Protein AF-A0AAV4EE90-F1 (afdb_monomer)

Structure (mmCIF, N/CA/C/O backbone):
data_AF-A0AAV4EE90-F1
#
_entry.id   AF-A0AAV4EE90-F1
#
loop_
_atom_site.group_PDB
_atom_site.id
_atom_site.type_symbol
_atom_site.label_atom_id
_atom_site.label_alt_id
_atom_site.label_comp_id
_atom_site.label_asym_id
_atom_site.label_entity_id
_atom_site.label_seq_id
_atom_site.pdbx_PDB_ins_code
_atom_site.Cartn_x
_atom_site.Cartn_y
_atom_site.Cartn_z
_atom_site.occupancy
_atom_site.B_iso_or_equiv
_atom_site.auth_seq_id
_atom_site.auth_comp_id
_atom_site.auth_asym_id
_atom_site.auth_atom_id
_atom_site.pdbx_PDB_model_num
ATOM 1 N N . MET A 1 1 ? -16.374 -38.811 -84.265 1.00 39.12 1 MET A N 1
ATOM 2 C CA . MET A 1 1 ? -15.904 -39.271 -82.944 1.00 39.12 1 MET A CA 1
ATOM 3 C C . MET A 1 1 ? -15.574 -38.049 -82.116 1.00 39.12 1 MET A C 1
ATOM 5 O O . MET A 1 1 ? -14.541 -37.427 -82.302 1.00 39.12 1 MET A O 1
ATOM 9 N N . THR A 1 2 ? -16.539 -37.660 -81.299 1.00 42.69 2 THR A N 1
ATOM 10 C CA . THR A 1 2 ? -16.481 -36.600 -80.296 1.00 42.69 2 THR A CA 1
ATOM 11 C C . THR A 1 2 ? -16.132 -37.242 -78.956 1.00 42.69 2 THR A C 1
ATOM 13 O O . THR A 1 2 ? -16.827 -38.166 -78.535 1.00 42.69 2 THR A O 1
ATOM 16 N N . GLN A 1 3 ? -15.078 -36.767 -78.296 1.00 41.41 3 GLN A N 1
ATOM 17 C CA . GLN A 1 3 ? -14.776 -37.030 -76.885 1.00 41.41 3 GLN A CA 1
ATOM 18 C C . GLN A 1 3 ? -14.384 -35.674 -76.263 1.00 41.41 3 GLN A C 1
ATOM 20 O O . GLN A 1 3 ? -13.629 -34.934 -76.884 1.00 41.41 3 GLN A O 1
ATOM 25 N N . SER A 1 4 ? -15.101 -35.185 -75.239 1.00 39.16 4 SER A N 1
ATOM 26 C CA . SER A 1 4 ? -14.936 -35.524 -73.804 1.00 39.16 4 SER A CA 1
ATOM 27 C C . SER A 1 4 ? -13.674 -34.827 -73.262 1.00 39.16 4 SER A C 1
ATOM 29 O O . SER A 1 4 ? -12.615 -35.013 -73.834 1.00 39.16 4 SER A O 1
ATOM 31 N N . SER A 1 5 ? -13.641 -33.998 -72.218 1.00 35.44 5 SER A N 1
ATOM 32 C CA . SER A 1 5 ? -14.469 -33.857 -71.022 1.00 35.44 5 SER A CA 1
ATOM 33 C C . SER A 1 5 ? -14.150 -32.528 -70.312 1.00 35.44 5 SER A C 1
ATOM 35 O O . SER A 1 5 ? -13.004 -32.101 -70.293 1.00 35.44 5 SER A O 1
ATOM 37 N N . CYS A 1 6 ? -15.174 -31.976 -69.658 1.00 33.50 6 CYS A N 1
ATOM 38 C CA . CYS A 1 6 ? -15.177 -31.380 -68.314 1.00 33.50 6 CYS A CA 1
ATOM 39 C C . CYS A 1 6 ? -14.101 -30.348 -67.909 1.00 33.50 6 CYS A C 1
ATOM 41 O O . CYS A 1 6 ? -13.061 -30.716 -67.371 1.00 33.50 6 CYS A O 1
ATOM 43 N N . GLU A 1 7 ? -14.478 -29.066 -67.911 1.00 36.41 7 GLU A N 1
ATOM 44 C CA . GLU A 1 7 ? -14.045 -28.123 -66.869 1.00 36.41 7 GLU A CA 1
ATOM 45 C C . GLU A 1 7 ? -15.254 -27.731 -66.008 1.00 36.41 7 GLU A C 1
ATOM 47 O O . GLU A 1 7 ? -16.241 -27.170 -66.484 1.00 36.41 7 GLU A O 1
ATOM 52 N N . VAL A 1 8 ? -15.179 -28.062 -64.719 1.00 44.53 8 VAL A N 1
ATOM 53 C CA . VAL A 1 8 ? -16.080 -27.583 -63.668 1.00 44.53 8 VAL A CA 1
ATOM 54 C C . VAL A 1 8 ? -15.226 -26.804 -62.683 1.00 44.53 8 VAL A C 1
ATOM 56 O O . VAL A 1 8 ? -14.300 -27.387 -62.119 1.00 44.53 8 VAL A O 1
ATOM 59 N N . SER A 1 9 ? -15.584 -25.535 -62.446 1.00 43.06 9 SER A N 1
ATOM 60 C CA . SER A 1 9 ? -15.607 -24.811 -61.150 1.00 43.06 9 SER A CA 1
ATOM 61 C C . SER A 1 9 ? -15.283 -23.312 -61.328 1.00 43.06 9 SER A C 1
ATOM 63 O O . SER A 1 9 ? -14.663 -22.934 -62.314 1.00 43.06 9 SER A O 1
ATOM 65 N N . PRO A 1 10 ? -15.565 -22.444 -60.340 1.00 41.81 10 PRO A N 1
ATOM 66 C CA . PRO A 1 10 ? -16.835 -22.262 -59.652 1.00 41.81 10 PRO A CA 1
ATOM 67 C C . PRO A 1 10 ? -17.253 -20.771 -59.614 1.00 41.81 10 PRO A C 1
ATOM 69 O O . PRO A 1 10 ? -16.579 -19.868 -60.104 1.00 41.81 10 PRO A O 1
ATOM 72 N N . LYS A 1 11 ? -18.437 -20.550 -59.041 1.00 40.31 11 LYS A N 1
ATOM 73 C CA . LYS A 1 11 ? -19.206 -19.303 -58.958 1.00 40.31 11 LYS A CA 1
ATOM 74 C C . LYS A 1 11 ? -18.403 -18.110 -58.415 1.00 40.31 11 LYS A C 1
ATOM 76 O O . LYS A 1 11 ? -17.651 -18.232 -57.457 1.00 40.31 11 LYS A O 1
ATOM 81 N N . LYS A 1 12 ? -18.649 -16.940 -59.016 1.00 40.66 12 LYS A N 1
ATOM 82 C CA . LYS A 1 12 ? -18.208 -15.623 -58.541 1.00 40.66 12 LYS A CA 1
ATOM 83 C C . LYS A 1 12 ? -18.820 -15.355 -57.166 1.00 40.66 12 LYS A C 1
ATOM 85 O O . LYS A 1 12 ? -20.001 -15.022 -57.082 1.00 40.66 12 LYS A O 1
ATOM 90 N N . ASP A 1 13 ? -18.026 -15.502 -56.113 1.00 38.41 13 ASP A N 1
ATOM 91 C CA . ASP A 1 13 ? -18.443 -15.097 -54.779 1.00 38.41 13 ASP A CA 1
ATOM 92 C C . ASP A 1 13 ? -18.434 -13.574 -54.664 1.00 38.41 13 ASP A C 1
ATOM 94 O O . ASP A 1 13 ? -17.469 -12.880 -54.994 1.00 38.41 13 ASP A O 1
ATOM 98 N N . ALA A 1 14 ? -19.590 -13.085 -54.230 1.00 44.03 14 ALA A N 1
ATOM 99 C CA . ALA A 1 14 ? -19.932 -11.699 -54.017 1.00 44.03 14 ALA A CA 1
ATOM 100 C C . ALA A 1 14 ? -18.905 -10.984 -53.131 1.00 44.03 14 ALA A C 1
ATOM 102 O O . ALA A 1 14 ? -18.426 -11.527 -52.132 1.00 44.03 14 ALA A O 1
ATOM 103 N N . GLY A 1 15 ? -18.622 -9.730 -53.493 1.00 44.50 15 GLY A N 1
ATOM 104 C CA . GLY A 1 15 ? -17.817 -8.808 -52.704 1.00 44.50 15 GLY A CA 1
ATOM 105 C C . GLY A 1 15 ? -18.303 -8.773 -51.259 1.00 44.50 15 GLY A C 1
ATOM 106 O O . GLY A 1 15 ? -19.379 -8.261 -50.956 1.00 44.50 15 GLY A O 1
ATOM 107 N N . ARG A 1 16 ? -17.499 -9.352 -50.367 1.00 46.47 16 ARG A N 1
ATOM 108 C CA . ARG A 1 16 ? -17.724 -9.323 -48.928 1.00 46.47 16 ARG A CA 1
ATOM 109 C C . ARG A 1 16 ? -17.269 -7.949 -48.441 1.00 46.47 16 ARG A C 1
ATOM 111 O O . ARG A 1 16 ? -16.080 -7.700 -48.265 1.00 46.47 16 ARG A O 1
ATOM 118 N N . ASP A 1 17 ? -18.238 -7.048 -48.341 1.00 46.50 17 ASP A N 1
ATOM 119 C CA . ASP A 1 17 ? -18.093 -5.651 -47.945 1.00 46.50 17 ASP A CA 1
ATOM 120 C C . ASP A 1 17 ? -17.371 -5.535 -46.587 1.00 46.50 17 ASP A C 1
ATOM 122 O O . ASP A 1 17 ? -17.928 -5.795 -45.516 1.00 46.50 17 ASP A O 1
ATOM 126 N N . SER A 1 18 ? -16.089 -5.168 -46.629 1.00 47.62 18 SER A N 1
ATOM 127 C CA . SER A 1 18 ? -15.221 -5.003 -45.456 1.00 47.62 18 SER A CA 1
ATOM 128 C C . SER A 1 18 ? -15.710 -3.904 -44.507 1.00 47.62 18 SER A C 1
ATOM 130 O O . SER A 1 18 ? -15.339 -3.881 -43.331 1.00 47.62 18 SER A O 1
ATOM 132 N N . ARG A 1 19 ? -16.599 -3.024 -44.982 1.00 47.75 19 ARG A N 1
ATOM 133 C CA . ARG A 1 19 ? -17.197 -1.946 -44.194 1.00 47.75 19 ARG A CA 1
ATOM 134 C C . ARG A 1 19 ? -18.286 -2.456 -43.241 1.00 47.75 19 ARG A C 1
ATOM 136 O O . ARG A 1 19 ? -18.469 -1.879 -42.172 1.00 47.75 19 ARG A O 1
ATOM 143 N N . VAL A 1 20 ? -18.943 -3.573 -43.569 1.00 50.38 20 VAL A N 1
ATOM 144 C CA . VAL A 1 20 ? -19.964 -4.209 -42.717 1.00 50.38 20 VAL A CA 1
ATOM 145 C C . VAL A 1 20 ? -19.310 -4.985 -41.569 1.00 50.38 20 VAL A C 1
ATOM 147 O O . VAL A 1 20 ? -19.739 -4.867 -40.424 1.00 50.38 20 VAL A O 1
ATOM 150 N N . HIS A 1 21 ? -18.191 -5.673 -41.825 1.00 49.50 21 HIS A N 1
ATOM 151 C CA . HIS A 1 21 ? -17.447 -6.389 -40.779 1.00 49.50 21 HIS A CA 1
ATOM 152 C C . HIS A 1 21 ? -16.878 -5.458 -39.696 1.00 49.50 21 HIS A C 1
ATOM 154 O O . HIS A 1 21 ? -16.860 -5.824 -38.523 1.00 49.50 21 HIS A O 1
ATOM 160 N N . HIS A 1 22 ? -16.462 -4.238 -40.055 1.00 44.16 22 HIS A N 1
ATOM 161 C CA . HIS A 1 22 ? -15.963 -3.272 -39.072 1.00 44.16 22 HIS A CA 1
ATOM 162 C C . HIS A 1 22 ? -17.089 -2.581 -38.277 1.00 44.16 22 HIS A C 1
ATOM 164 O O . HIS A 1 22 ? -16.829 -2.040 -37.204 1.00 44.16 22 HIS A O 1
ATOM 170 N N . ARG A 1 23 ? -18.339 -2.614 -38.764 1.00 40.38 23 ARG A N 1
ATOM 171 C CA . ARG A 1 23 ? -19.504 -2.055 -38.058 1.00 40.38 23 ARG A CA 1
ATOM 172 C C . ARG A 1 23 ? -20.147 -3.065 -37.105 1.00 40.38 23 ARG A C 1
ATOM 174 O O . ARG A 1 23 ? -20.452 -2.709 -35.973 1.00 40.38 23 ARG A O 1
ATOM 181 N N . ILE A 1 24 ? -20.235 -4.336 -37.507 1.00 44.28 24 ILE A N 1
ATOM 182 C CA . ILE A 1 24 ? -20.780 -5.417 -36.664 1.00 44.28 24 ILE A CA 1
ATOM 183 C C . ILE A 1 24 ? -19.898 -5.654 -35.421 1.00 44.28 24 ILE A C 1
ATOM 185 O O . ILE A 1 24 ? -20.409 -5.823 -34.322 1.00 44.28 24 ILE A O 1
ATOM 189 N N . MET A 1 25 ? -18.568 -5.529 -35.536 1.00 40.00 25 MET A N 1
ATOM 190 C CA . MET A 1 25 ? -17.656 -5.704 -34.388 1.00 40.00 25 MET A CA 1
ATOM 191 C C . MET A 1 25 ? -17.698 -4.557 -33.358 1.00 40.00 25 MET A C 1
ATOM 193 O O . MET A 1 25 ? -17.151 -4.703 -32.258 1.00 40.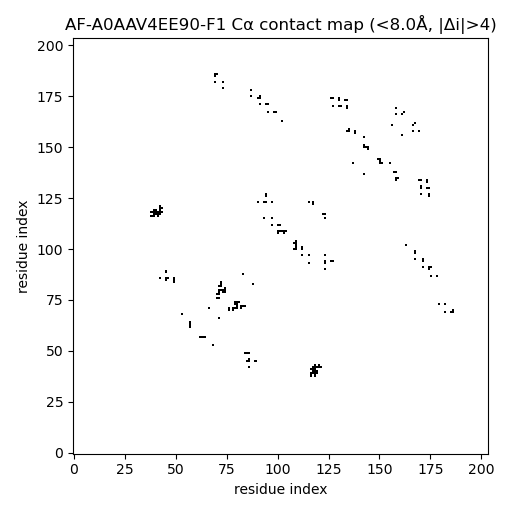00 25 MET A O 1
ATOM 197 N N . TYR A 1 26 ? -18.304 -3.414 -33.704 1.00 41.69 26 TYR A N 1
ATOM 198 C CA . TYR A 1 26 ? -18.408 -2.251 -32.816 1.00 41.69 26 TYR A CA 1
ATOM 199 C C . TYR A 1 26 ? -19.817 -2.021 -32.263 1.00 41.69 26 TYR A C 1
ATOM 201 O O . TYR A 1 26 ? -19.923 -1.469 -31.167 1.00 41.69 26 TYR A O 1
ATOM 209 N N . GLU A 1 27 ? -20.872 -2.467 -32.949 1.00 39.03 27 GLU A N 1
ATOM 210 C CA . GLU A 1 27 ? -22.253 -2.284 -32.480 1.00 39.03 27 GLU A CA 1
ATOM 211 C C . GLU A 1 27 ? -22.760 -3.441 -31.590 1.00 39.03 27 GLU A C 1
ATOM 213 O O . GLU A 1 27 ? -23.546 -3.190 -30.679 1.00 39.03 27 GLU A O 1
ATOM 218 N N . ASP A 1 28 ? -22.164 -4.641 -31.659 1.00 39.91 28 ASP A N 1
ATOM 219 C CA . ASP A 1 28 ? -22.455 -5.753 -30.723 1.00 39.91 28 ASP A CA 1
ATOM 220 C C . ASP A 1 28 ? -21.880 -5.555 -29.301 1.00 39.91 28 ASP A C 1
ATOM 222 O O . ASP A 1 28 ? -22.069 -6.383 -28.409 1.00 39.91 28 ASP A O 1
ATOM 226 N N . LYS A 1 29 ? -21.169 -4.448 -29.042 1.00 42.28 29 LYS A N 1
ATOM 227 C CA . LYS A 1 29 ? -20.660 -4.114 -27.697 1.00 42.28 29 LYS A CA 1
ATOM 228 C C . LYS A 1 29 ? -21.626 -3.283 -26.850 1.00 42.28 29 LYS A C 1
ATOM 230 O O . LYS A 1 29 ? -21.282 -2.986 -25.704 1.00 42.28 29 LYS A O 1
ATOM 235 N N . GLN A 1 30 ? -22.782 -2.877 -27.380 1.00 42.06 30 GLN A N 1
ATOM 236 C CA . GLN A 1 30 ? -23.691 -1.962 -26.675 1.00 42.06 30 GLN A CA 1
ATOM 237 C C . GLN A 1 30 ? -25.012 -2.570 -26.201 1.00 42.06 30 GLN A C 1
ATOM 239 O O . GLN A 1 30 ? -25.698 -1.926 -25.407 1.00 42.06 30 GLN A O 1
ATOM 244 N N . GLU A 1 31 ? -25.331 -3.820 -26.537 1.00 45.03 31 GLU A N 1
ATOM 245 C CA . GLU A 1 31 ? -26.523 -4.475 -25.995 1.00 45.03 31 GLU A CA 1
ATOM 246 C C . GLU A 1 31 ? -26.185 -5.514 -24.914 1.00 45.03 31 GLU A C 1
ATOM 248 O O . GLU A 1 31 ? -25.373 -6.415 -25.095 1.00 45.03 31 GLU A O 1
ATOM 253 N N . ALA A 1 32 ? -26.860 -5.352 -23.769 1.00 45.28 32 ALA A N 1
ATOM 254 C CA . ALA A 1 32 ? -26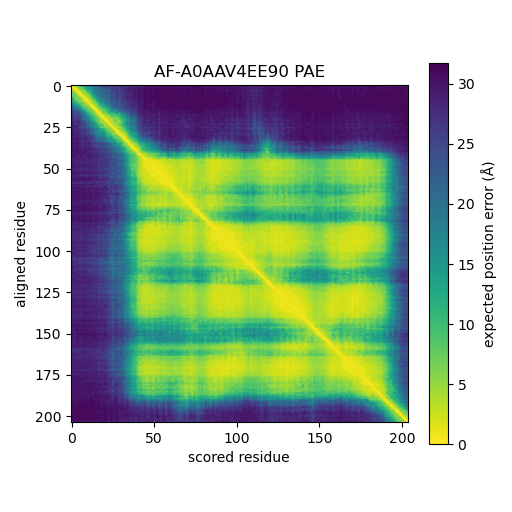.888 -6.193 -22.567 1.00 45.28 32 ALA A CA 1
ATOM 255 C C . ALA A 1 32 ? -25.791 -5.996 -21.497 1.00 45.28 32 ALA A C 1
ATOM 257 O O . ALA A 1 32 ? -24.946 -6.858 -21.285 1.00 45.28 32 ALA A O 1
ATOM 258 N N . LEU A 1 33 ? -25.945 -4.967 -20.646 1.00 44.94 33 LEU A N 1
ATOM 259 C CA . LEU A 1 33 ? -25.657 -5.111 -19.206 1.00 44.94 33 LEU A CA 1
ATOM 260 C C . LEU A 1 33 ? -26.681 -4.357 -18.327 1.00 44.94 33 LEU A C 1
ATOM 262 O O . LEU A 1 33 ? -26.379 -3.285 -17.792 1.00 44.94 33 LEU A O 1
ATOM 266 N N . PRO A 1 34 ? -27.871 -4.925 -18.056 1.00 48.88 34 PRO A N 1
ATOM 267 C CA . PRO A 1 34 ? -28.609 -4.550 -16.860 1.00 48.88 34 PRO A CA 1
ATOM 268 C C . PRO A 1 34 ? -27.835 -5.143 -15.678 1.00 48.88 34 PRO A C 1
ATOM 270 O O . PRO A 1 34 ? -27.833 -6.359 -15.535 1.00 48.88 34 PRO A O 1
ATOM 273 N N . ASN A 1 35 ? -27.088 -4.324 -14.918 1.00 43.78 35 ASN A N 1
ATOM 274 C CA . ASN A 1 35 ? -26.581 -4.545 -13.538 1.00 43.78 35 ASN A CA 1
ATOM 275 C C . ASN A 1 35 ? -25.291 -3.733 -13.243 1.00 43.78 35 ASN A C 1
ATOM 277 O O . ASN A 1 35 ? -24.339 -4.245 -12.645 1.00 43.78 35 ASN A O 1
ATOM 281 N N . LEU A 1 36 ? -25.240 -2.444 -13.595 1.00 45.72 36 LEU A N 1
ATOM 282 C CA . LEU A 1 36 ? -24.138 -1.557 -13.172 1.00 45.72 36 LEU A CA 1
ATOM 283 C C . LEU A 1 36 ? -23.995 -1.496 -11.634 1.00 45.72 36 LEU A C 1
ATOM 285 O O . LEU A 1 36 ? -22.891 -1.357 -11.107 1.00 45.72 36 LEU A O 1
ATOM 289 N N . SER A 1 37 ? -25.094 -1.712 -10.903 1.00 48.97 37 SER A N 1
ATOM 290 C CA . SER A 1 37 ? -25.123 -1.775 -9.437 1.00 48.97 37 SER A CA 1
ATOM 291 C C . SER A 1 37 ? -24.466 -3.025 -8.840 1.00 48.97 37 SER A C 1
ATOM 293 O O . SER A 1 37 ? -24.019 -2.964 -7.696 1.00 48.97 37 SER A O 1
ATOM 295 N N . LYS A 1 38 ? -24.372 -4.149 -9.573 1.00 48.75 38 LYS A N 1
ATOM 296 C CA . LYS A 1 38 ? -23.758 -5.399 -9.071 1.00 48.75 38 LYS A CA 1
ATOM 297 C C . LYS A 1 38 ? -22.242 -5.438 -9.265 1.00 48.75 38 LYS A C 1
ATOM 299 O O . LYS A 1 38 ? -21.532 -6.052 -8.474 1.00 48.75 38 LYS A O 1
ATOM 304 N N . LEU A 1 39 ? -21.718 -4.745 -10.275 1.00 44.06 39 LEU A N 1
ATOM 305 C CA . LEU A 1 39 ? -20.282 -4.745 -10.585 1.00 44.06 39 LEU A CA 1
ATOM 306 C C . LEU A 1 39 ? -19.461 -3.861 -9.626 1.00 44.06 39 LEU A C 1
ATOM 308 O O . LEU A 1 39 ? -18.304 -4.175 -9.337 1.00 44.06 39 LEU A O 1
ATOM 312 N N . ALA A 1 40 ? -20.083 -2.832 -9.043 1.00 50.69 40 ALA A N 1
ATOM 313 C CA . ALA A 1 40 ? -19.451 -1.889 -8.117 1.00 50.69 40 ALA A CA 1
ATOM 314 C C . ALA A 1 40 ? -19.295 -2.399 -6.665 1.00 50.69 40 ALA A C 1
ATOM 316 O O . ALA A 1 40 ? -18.709 -1.705 -5.837 1.00 50.69 40 ALA A O 1
ATOM 317 N N . GLN A 1 41 ? -19.782 -3.599 -6.336 1.00 58.50 41 GLN A N 1
ATOM 318 C CA . GLN A 1 41 ? -19.980 -4.013 -4.939 1.00 58.50 41 GLN A CA 1
ATOM 319 C C . GLN A 1 41 ? -18.724 -4.548 -4.240 1.00 58.50 41 GLN A C 1
ATOM 321 O O . GLN A 1 41 ? -18.710 -4.687 -3.027 1.00 58.50 41 GLN A O 1
ATOM 326 N N . HIS A 1 42 ? -17.643 -4.855 -4.957 1.00 61.34 42 HIS A N 1
ATOM 327 C CA . HIS A 1 42 ? -16.559 -5.660 -4.379 1.00 61.34 42 HIS A CA 1
ATOM 328 C C . HIS A 1 42 ? -15.826 -4.981 -3.209 1.00 61.34 42 HIS A C 1
ATOM 330 O O . HIS A 1 42 ? -15.567 -5.630 -2.201 1.00 61.34 42 HIS A O 1
ATOM 336 N N . ALA A 1 43 ? -15.516 -3.682 -3.307 1.00 65.12 43 ALA A N 1
ATOM 337 C CA . ALA A 1 43 ? -14.873 -2.960 -2.203 1.00 65.12 43 ALA A CA 1
ATOM 338 C C . ALA A 1 43 ? -15.849 -2.695 -1.041 1.00 65.12 43 ALA A C 1
ATOM 340 O O . ALA A 1 43 ? -15.479 -2.876 0.116 1.00 65.12 43 ALA A O 1
ATOM 341 N N . ASP A 1 44 ? -17.099 -2.346 -1.356 1.00 76.19 44 ASP A N 1
ATOM 342 C CA . ASP A 1 44 ? -18.149 -2.088 -0.363 1.00 76.19 44 ASP A CA 1
ATOM 343 C C . ASP A 1 44 ? -18.521 -3.359 0.421 1.00 76.19 44 ASP A C 1
ATOM 345 O O . ASP A 1 44 ? -18.719 -3.324 1.637 1.00 76.19 44 ASP A O 1
ATOM 349 N N . ASN A 1 45 ? -18.513 -4.515 -0.246 1.00 85.31 45 ASN A N 1
ATOM 350 C CA . ASN A 1 45 ? -18.739 -5.815 0.376 1.00 85.31 45 ASN A CA 1
ATOM 351 C C . ASN A 1 45 ? -17.622 -6.155 1.367 1.00 85.31 45 ASN A C 1
ATOM 353 O O . ASN A 1 45 ? -17.915 -6.585 2.482 1.00 85.31 45 ASN A O 1
ATOM 357 N N . VAL A 1 46 ? -16.355 -5.927 1.004 1.00 89.12 46 VAL A N 1
ATOM 358 C CA . VAL A 1 46 ? -15.216 -6.187 1.901 1.00 89.12 46 VAL A CA 1
ATOM 359 C C . VAL A 1 46 ? -15.275 -5.290 3.139 1.00 89.12 46 VAL A C 1
ATOM 361 O O . VAL A 1 46 ? -15.078 -5.784 4.247 1.00 89.12 46 VAL A O 1
ATOM 364 N N . GLU A 1 47 ? -15.620 -4.009 2.980 1.00 87.94 47 GLU A N 1
ATOM 365 C CA . GLU A 1 47 ? -15.844 -3.100 4.115 1.00 87.94 47 GLU A CA 1
ATOM 366 C C . GLU A 1 47 ? -16.972 -3.606 5.030 1.00 87.94 47 GLU A C 1
ATOM 368 O O . GLU A 1 47 ? -16.822 -3.621 6.252 1.00 87.94 47 GLU A O 1
ATOM 373 N N . SER A 1 48 ? -18.081 -4.089 4.457 1.00 89.69 48 SER A N 1
ATOM 374 C CA . SER A 1 48 ? -19.203 -4.632 5.235 1.00 89.69 48 SER A CA 1
ATOM 375 C C . SER A 1 48 ? -18.838 -5.907 6.010 1.00 89.69 48 SER A C 1
ATOM 377 O O . SER A 1 48 ? -19.288 -6.101 7.143 1.00 89.69 48 SER A O 1
ATOM 379 N N . ILE A 1 49 ? -17.997 -6.767 5.426 1.00 91.69 49 ILE A N 1
ATOM 380 C CA . ILE A 1 49 ? -17.488 -7.986 6.064 1.00 91.69 49 ILE A CA 1
ATOM 381 C C . ILE A 1 49 ? -16.574 -7.609 7.228 1.00 91.69 49 ILE A C 1
ATOM 383 O O . ILE A 1 49 ? -16.751 -8.119 8.334 1.00 91.69 49 ILE A O 1
ATOM 387 N N . GLU A 1 50 ? -15.643 -6.679 7.010 1.00 90.81 50 GLU A N 1
ATOM 388 C CA . GLU A 1 50 ? -14.750 -6.200 8.063 1.00 90.81 50 GLU A CA 1
ATOM 389 C C . GLU A 1 50 ? -15.533 -5.554 9.213 1.00 90.81 50 GLU A C 1
ATOM 391 O O . GLU A 1 50 ? -15.255 -5.846 10.374 1.00 90.81 50 GLU A O 1
ATOM 396 N N . ALA A 1 51 ? -16.574 -4.770 8.922 1.00 90.12 51 ALA A N 1
ATOM 397 C CA . ALA A 1 51 ? -17.438 -4.181 9.945 1.00 90.12 51 ALA A CA 1
ATOM 398 C C . ALA A 1 51 ? -18.156 -5.244 10.798 1.00 90.12 51 ALA A C 1
ATOM 400 O O . ALA A 1 51 ? -18.231 -5.116 12.025 1.00 90.12 51 ALA A O 1
ATOM 401 N N . LYS A 1 52 ? -18.657 -6.321 10.175 1.00 92.12 52 LYS A N 1
ATOM 402 C CA . LYS A 1 52 ? -19.267 -7.449 10.899 1.00 92.12 52 LYS A CA 1
ATOM 403 C C . LYS A 1 52 ? -18.241 -8.144 11.786 1.00 92.12 52 LYS A C 1
ATOM 405 O O . LYS A 1 52 ? -18.509 -8.340 12.969 1.00 92.12 52 LYS A O 1
ATOM 410 N N . ILE A 1 53 ? -17.066 -8.460 11.244 1.00 90.88 53 ILE A N 1
ATOM 411 C CA . ILE A 1 53 ? -15.976 -9.095 11.993 1.00 90.88 53 ILE A CA 1
ATOM 412 C C . ILE A 1 53 ? -15.582 -8.222 13.183 1.00 90.88 53 ILE A C 1
ATOM 414 O O . ILE A 1 53 ? -15.605 -8.707 14.308 1.00 90.88 53 ILE A O 1
ATOM 418 N N . ASN A 1 54 ? -15.363 -6.921 12.978 1.00 89.81 54 ASN A N 1
ATOM 419 C CA . ASN A 1 54 ? -15.036 -5.977 14.049 1.00 89.81 54 ASN A CA 1
ATOM 420 C C . ASN A 1 54 ? -16.084 -5.992 15.158 1.00 89.81 54 ASN A C 1
ATOM 422 O O . ASN A 1 54 ? -15.728 -6.037 16.333 1.00 89.81 54 ASN A O 1
ATOM 426 N N . LYS A 1 55 ? -17.376 -5.996 14.809 1.00 89.94 55 LYS A N 1
ATOM 427 C CA . LYS A 1 55 ? -18.466 -6.052 15.791 1.00 89.94 55 LYS A CA 1
ATOM 428 C C . LYS A 1 55 ? -18.384 -7.309 16.658 1.00 89.94 55 LYS A C 1
ATOM 430 O O . LYS A 1 55 ? -18.501 -7.202 17.878 1.00 89.94 55 LYS A O 1
ATOM 435 N N . TYR A 1 56 ? -18.173 -8.478 16.056 1.00 91.31 56 TYR A N 1
ATOM 436 C CA . TYR A 1 56 ? -18.049 -9.731 16.805 1.00 91.31 56 TYR A CA 1
ATOM 437 C C . TYR A 1 56 ? -16.747 -9.799 17.604 1.00 91.31 56 TYR A C 1
ATOM 439 O O . TYR A 1 56 ? -16.785 -10.133 18.783 1.00 91.31 56 TYR A O 1
ATOM 447 N N . THR A 1 57 ? -15.618 -9.395 17.022 1.00 89.56 57 THR A N 1
ATOM 448 C CA . THR A 1 57 ? -14.323 -9.347 17.711 1.00 89.56 57 THR A CA 1
ATOM 449 C C . THR A 1 57 ? -14.367 -8.419 18.922 1.00 89.56 57 THR A C 1
ATOM 451 O O . THR A 1 57 ? -13.857 -8.770 19.980 1.00 89.56 57 THR A O 1
ATOM 454 N N . ARG A 1 58 ? -15.014 -7.254 18.815 1.00 88.75 58 ARG A N 1
ATOM 455 C CA . ARG A 1 58 ? -15.159 -6.317 19.938 1.00 88.75 58 ARG A CA 1
ATOM 456 C C . ARG A 1 58 ? -15.998 -6.894 21.063 1.00 88.75 58 ARG A C 1
ATOM 458 O O . ARG A 1 58 ? -15.596 -6.788 22.215 1.00 88.75 58 ARG A O 1
ATOM 465 N N . LYS A 1 59 ? -17.123 -7.533 20.728 1.00 91.06 59 LYS A N 1
ATOM 466 C CA . LYS A 1 59 ? -17.953 -8.243 21.710 1.00 91.06 59 LYS A CA 1
ATOM 467 C C . LYS A 1 59 ? -17.170 -9.359 22.396 1.00 91.06 59 LYS A C 1
ATOM 469 O O . LYS A 1 59 ? -17.247 -9.482 23.609 1.00 91.06 59 LYS A O 1
ATOM 474 N N . TRP A 1 60 ? -16.398 -10.127 21.630 1.00 91.25 60 TRP A N 1
ATOM 475 C CA . TRP A 1 60 ?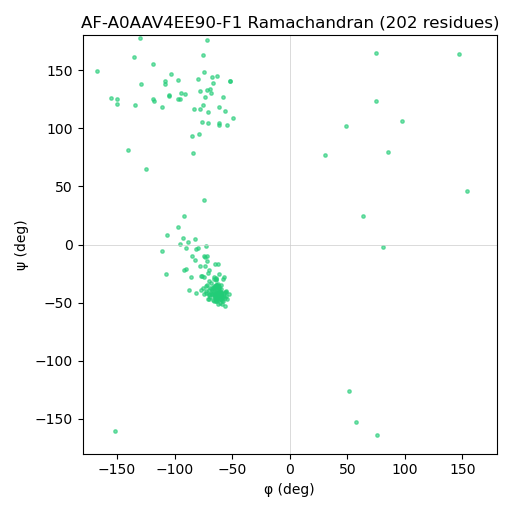 -15.618 -11.247 22.149 1.00 91.25 60 TRP A CA 1
ATOM 476 C C . TRP A 1 60 ? -14.476 -10.801 23.070 1.00 91.25 60 TRP A C 1
ATOM 478 O O . TRP A 1 60 ? -14.244 -11.414 24.103 1.00 91.25 60 TRP A O 1
ATOM 488 N N . LEU A 1 61 ? -13.804 -9.697 22.736 1.00 88.00 61 LEU A N 1
ATOM 489 C CA . LEU A 1 61 ? -12.696 -9.146 23.521 1.00 88.00 61 LEU A CA 1
ATOM 490 C C . LEU A 1 61 ? -13.138 -8.166 24.626 1.00 88.00 61 LEU A C 1
ATOM 492 O O . LEU A 1 61 ? -12.281 -7.575 25.278 1.00 88.00 61 LEU A O 1
ATOM 496 N N . GLY A 1 62 ? -14.443 -7.926 24.809 1.00 89.31 62 GLY A N 1
ATOM 497 C CA . GLY A 1 62 ? -14.954 -6.941 25.775 1.00 89.31 62 GLY A CA 1
ATOM 498 C C . GLY A 1 62 ? -14.544 -5.492 25.469 1.00 89.31 62 GLY A C 1
ATOM 499 O O . GLY A 1 62 ? -14.462 -4.654 26.364 1.00 89.31 62 GLY A O 1
ATOM 500 N N . ILE A 1 63 ? -14.247 -5.180 24.205 1.00 86.56 63 ILE A N 1
ATOM 501 C CA . ILE A 1 63 ? -13.775 -3.859 23.783 1.00 86.56 63 ILE A CA 1
ATOM 502 C C . ILE A 1 63 ? -14.963 -2.888 23.709 1.00 86.56 63 ILE A C 1
ATOM 504 O O . ILE A 1 63 ? -15.961 -3.200 23.051 1.00 86.56 63 ILE A O 1
ATOM 508 N N . PRO A 1 64 ? -14.855 -1.672 24.282 1.00 85.31 64 PRO A N 1
ATOM 509 C CA . PRO A 1 64 ? -15.933 -0.696 24.218 1.00 85.31 64 PRO A CA 1
ATOM 510 C C . PRO A 1 64 ? -16.220 -0.265 22.769 1.00 85.31 64 PRO A C 1
ATOM 512 O O . PRO A 1 64 ? -15.291 -0.110 21.963 1.00 85.31 64 PRO A O 1
ATOM 515 N N . PRO A 1 65 ? -17.491 0.009 22.424 1.00 78.75 65 PRO A N 1
ATOM 516 C CA . PRO A 1 65 ? -17.872 0.431 21.075 1.00 78.75 65 PRO A CA 1
ATOM 517 C C . PRO A 1 65 ? -17.214 1.757 20.660 1.00 78.75 65 PRO A C 1
ATOM 519 O O . PRO A 1 65 ? -16.986 1.969 19.475 1.00 78.75 65 PRO A O 1
ATOM 522 N N . GLY A 1 66 ? -16.841 2.611 21.624 1.00 80.69 66 GLY A N 1
ATOM 523 C CA . GLY A 1 66 ? -16.143 3.880 21.383 1.00 80.69 66 GLY A CA 1
ATOM 524 C C . GLY A 1 66 ? -14.661 3.754 21.001 1.00 80.69 66 GLY A C 1
ATOM 525 O O . GLY A 1 66 ? -14.051 4.744 20.600 1.00 80.69 66 GLY A O 1
ATOM 526 N N . LEU A 1 67 ? -14.050 2.564 21.096 1.00 80.44 67 LEU A N 1
ATOM 527 C CA . LEU A 1 67 ? -12.692 2.372 20.581 1.00 80.44 67 LEU A CA 1
ATOM 528 C C . LEU A 1 67 ? -12.724 2.441 19.048 1.00 80.44 67 LEU A C 1
ATOM 530 O O . LEU A 1 67 ? -13.545 1.782 18.424 1.00 80.44 67 LEU A O 1
ATOM 534 N N . SER A 1 68 ? -11.824 3.173 18.399 1.00 83.12 68 SER A N 1
ATOM 535 C CA . SER A 1 68 ? -11.794 3.221 16.931 1.00 83.12 68 SER A CA 1
ATOM 536 C C . SER A 1 68 ? -11.216 1.938 16.315 1.00 83.12 68 SER A C 1
ATOM 538 O O . SER A 1 68 ? -10.312 1.322 16.878 1.00 83.12 68 SER A O 1
ATOM 540 N N . ASP A 1 69 ? -11.685 1.547 15.122 1.00 82.75 69 ASP A N 1
ATOM 541 C CA . ASP A 1 69 ? -11.106 0.416 14.362 1.00 82.75 69 ASP A CA 1
ATOM 542 C C . ASP A 1 69 ? -9.614 0.646 14.067 1.00 82.75 69 ASP A C 1
ATOM 544 O O . ASP A 1 69 ? -8.802 -0.279 14.038 1.00 82.75 69 ASP A O 1
ATOM 548 N N . VAL A 1 70 ? -9.227 1.919 13.935 1.00 81.88 70 VAL A N 1
ATOM 549 C CA . VAL A 1 70 ? -7.832 2.350 13.813 1.00 81.88 70 VAL A CA 1
ATOM 550 C C . VAL A 1 70 ? -6.984 1.839 14.978 1.00 81.88 70 VAL A C 1
ATOM 552 O O . VAL A 1 70 ? -5.845 1.436 14.751 1.00 81.88 70 VAL A O 1
ATOM 555 N N . ALA A 1 71 ? -7.510 1.840 16.205 1.00 79.88 71 ALA A N 1
ATOM 556 C CA . ALA A 1 71 ? -6.789 1.355 17.375 1.00 79.88 71 ALA A CA 1
ATOM 557 C C . ALA A 1 71 ? -6.650 -0.176 17.389 1.00 79.88 71 ALA A C 1
ATOM 559 O O . ALA A 1 71 ? -5.593 -0.657 17.789 1.00 79.88 71 ALA A O 1
ATOM 560 N N . MET A 1 72 ? -7.652 -0.921 16.903 1.00 81.81 72 MET A N 1
ATOM 561 C CA . MET A 1 72 ? -7.597 -2.390 16.814 1.00 81.81 72 MET A CA 1
ATOM 562 C C . MET A 1 72 ? -6.517 -2.880 15.845 1.00 81.81 72 MET A C 1
ATOM 564 O O . MET A 1 72 ? -5.775 -3.804 16.162 1.00 81.81 72 MET A O 1
ATOM 568 N N . TYR A 1 73 ? -6.396 -2.244 14.680 1.00 83.88 73 TYR A N 1
ATOM 569 C CA . TYR A 1 73 ? -5.463 -2.673 13.633 1.00 83.88 73 TYR A CA 1
ATOM 570 C C . TYR A 1 73 ? -4.088 -1.990 13.687 1.00 83.88 73 TYR A C 1
ATOM 572 O O . TYR A 1 73 ? -3.262 -2.124 12.775 1.00 83.88 73 TYR A O 1
ATOM 580 N N . CYS A 1 74 ? -3.825 -1.182 14.713 1.00 79.19 74 CYS A N 1
ATOM 581 C CA . CYS A 1 74 ? -2.573 -0.449 14.824 1.00 79.19 74 CYS A CA 1
ATOM 582 C C . CYS A 1 74 ? -1.472 -1.323 15.432 1.00 79.19 74 CYS A C 1
ATOM 584 O O . CYS A 1 74 ? -1.483 -1.632 16.618 1.00 79.19 74 CYS A O 1
ATOM 586 N N . ARG A 1 75 ? -0.413 -1.595 14.658 1.00 76.44 75 ARG A N 1
ATOM 587 C CA . ARG A 1 75 ? 0.777 -2.317 15.157 1.00 76.44 75 ARG A CA 1
ATOM 588 C C . ARG A 1 75 ? 1.574 -1.573 16.237 1.00 76.44 75 ARG A C 1
ATOM 590 O O . ARG A 1 75 ? 2.406 -2.174 16.909 1.00 76.44 75 ARG A O 1
ATOM 597 N N . LYS A 1 76 ? 1.358 -0.261 16.377 1.00 76.38 76 LYS A N 1
ATOM 598 C CA . LYS A 1 76 ? 2.041 0.608 17.353 1.00 76.38 76 LYS A CA 1
ATOM 599 C C . LYS A 1 76 ? 1.133 1.021 18.524 1.00 76.38 76 LYS A C 1
ATOM 601 O O . LYS A 1 76 ? 1.508 1.908 19.290 1.00 76.38 76 LYS A O 1
ATOM 606 N N . ALA A 1 77 ? -0.067 0.449 18.646 1.00 75.31 77 ALA A N 1
ATOM 607 C CA . ALA A 1 77 ? -0.920 0.667 19.811 1.00 75.31 77 ALA A CA 1
ATOM 608 C C . ALA A 1 77 ? -0.406 -0.123 21.026 1.00 75.31 77 ALA A C 1
ATOM 610 O O . ALA A 1 77 ? 0.402 -1.041 20.885 1.00 75.31 77 ALA A O 1
ATOM 611 N N . LYS A 1 78 ? -0.874 0.249 22.227 1.00 74.06 78 LYS A N 1
ATOM 612 C CA . LYS A 1 78 ? -0.595 -0.513 23.457 1.00 74.06 78 LYS A CA 1
ATOM 613 C C . LYS A 1 78 ? -1.178 -1.928 23.365 1.00 74.06 78 LYS A C 1
ATOM 615 O O . LYS A 1 78 ? -0.522 -2.886 23.749 1.00 74.06 78 LYS A O 1
ATOM 620 N N . LEU A 1 79 ? -2.373 -2.042 22.786 1.00 70.75 79 LEU A N 1
ATOM 621 C CA . LEU A 1 79 ? -3.001 -3.309 22.430 1.00 70.75 79 LEU A CA 1
ATOM 622 C C . LEU A 1 79 ? -2.490 -3.733 21.050 1.00 70.75 79 LEU A C 1
ATOM 624 O O . LEU A 1 79 ? -3.004 -3.295 20.023 1.00 70.75 79 LEU A O 1
ATOM 628 N N . LYS A 1 80 ? -1.427 -4.539 21.024 1.00 73.19 80 LYS A N 1
ATOM 629 C CA . LYS A 1 80 ? -0.895 -5.128 19.790 1.00 73.19 80 LYS A CA 1
ATOM 630 C C . LYS A 1 80 ? -1.676 -6.398 19.466 1.00 73.19 80 LYS A C 1
ATOM 632 O O . LYS A 1 80 ? -1.202 -7.499 19.725 1.00 73.19 80 LYS A O 1
ATOM 637 N N . LEU A 1 81 ? -2.874 -6.256 18.910 1.00 74.12 81 LEU A N 1
ATOM 638 C CA . LEU A 1 81 ? -3.565 -7.408 18.339 1.00 74.12 81 LEU A CA 1
ATOM 639 C C . LEU A 1 81 ? -2.841 -7.805 17.049 1.00 74.12 81 LEU A C 1
ATOM 641 O O . LEU A 1 81 ? -2.537 -6.953 16.212 1.00 74.12 81 LEU A O 1
ATOM 645 N N . GLN A 1 82 ? -2.568 -9.096 16.863 1.00 71.44 82 GLN A N 1
ATOM 646 C CA . GLN A 1 82 ? -2.005 -9.629 15.615 1.00 71.44 82 GLN A CA 1
ATOM 647 C C . GLN A 1 82 ? -3.064 -9.684 14.498 1.00 71.44 82 GLN A C 1
ATOM 649 O O . GLN A 1 82 ? -3.124 -10.623 13.713 1.00 71.44 82 GLN A O 1
ATOM 654 N N . MET A 1 83 ? -3.928 -8.673 14.426 1.00 77.00 83 MET A N 1
ATOM 655 C CA . MET A 1 83 ? -5.004 -8.584 13.453 1.00 77.00 83 MET A CA 1
ATOM 656 C C . MET A 1 83 ? -4.629 -7.569 12.386 1.00 77.00 83 MET A C 1
ATOM 658 O O . MET A 1 83 ? -4.239 -6.434 12.674 1.00 77.00 83 MET A O 1
ATOM 662 N N . LYS A 1 84 ? -4.746 -7.987 11.130 1.00 83.75 84 LYS A N 1
ATOM 663 C CA . LYS A 1 84 ? -4.638 -7.099 9.977 1.00 83.75 84 LYS A CA 1
ATOM 664 C C . LYS A 1 84 ? -6.035 -6.820 9.445 1.00 83.75 84 LYS A C 1
ATOM 666 O O . LYS A 1 84 ? -6.901 -7.686 9.500 1.00 83.75 84 LYS A O 1
ATOM 671 N N . SER A 1 85 ? -6.229 -5.615 8.929 1.00 88.50 85 SER A N 1
ATOM 672 C CA . SER A 1 85 ? -7.483 -5.243 8.281 1.00 88.50 85 SER A CA 1
ATOM 673 C C . SER A 1 85 ? -7.632 -6.030 6.983 1.00 88.50 85 SER A C 1
ATOM 675 O O . SER A 1 85 ? -6.708 -6.085 6.166 1.00 88.50 85 SER A O 1
ATOM 677 N N . ILE A 1 86 ? -8.791 -6.656 6.800 1.00 90.06 86 ILE A N 1
ATOM 678 C CA . ILE A 1 86 ? -9.085 -7.458 5.607 1.00 90.06 86 ILE A CA 1
ATOM 679 C C . ILE A 1 86 ? -9.125 -6.552 4.381 1.00 90.06 86 ILE A C 1
ATOM 681 O O . ILE A 1 86 ? -8.602 -6.912 3.329 1.00 90.06 86 ILE A O 1
ATOM 685 N N . PHE A 1 87 ? -9.664 -5.344 4.524 1.00 88.56 87 PHE A N 1
ATOM 686 C CA . PHE A 1 87 ? -9.679 -4.343 3.473 1.00 88.56 87 PHE A CA 1
ATOM 687 C C . PHE A 1 87 ? -8.269 -3.931 3.033 1.00 88.56 87 PHE A C 1
ATOM 689 O O . PHE A 1 87 ? -8.031 -3.720 1.845 1.00 88.56 87 PHE A O 1
ATOM 696 N N . GLU A 1 88 ? -7.304 -3.860 3.954 1.00 88.88 88 GLU A N 1
ATOM 697 C CA . GLU A 1 88 ? -5.902 -3.596 3.603 1.00 88.88 88 GLU A CA 1
ATOM 698 C C . GLU A 1 88 ? -5.297 -4.706 2.756 1.00 88.88 88 GLU A C 1
ATOM 700 O O . GLU A 1 88 ? -4.679 -4.427 1.726 1.00 88.88 88 GLU A O 1
ATOM 705 N N . GLU A 1 89 ? -5.478 -5.956 3.176 1.00 91.44 89 GLU A N 1
ATOM 706 C CA . GLU A 1 89 ? -4.950 -7.103 2.438 1.00 91.44 89 GLU A CA 1
ATOM 707 C C . GLU A 1 89 ? -5.682 -7.290 1.102 1.00 91.44 89 GLU A C 1
ATOM 709 O O . GLU A 1 89 ? -5.044 -7.614 0.104 1.00 91.44 89 GLU A O 1
ATOM 714 N N . TYR A 1 90 ? -6.979 -6.975 1.031 1.00 92.00 90 TYR A N 1
ATOM 715 C CA . TYR A 1 90 ? -7.736 -6.925 -0.220 1.00 92.00 90 TYR A CA 1
ATOM 716 C C . TYR A 1 90 ? -7.130 -5.926 -1.213 1.00 92.00 90 TYR A C 1
ATOM 718 O O . TYR A 1 90 ? -6.891 -6.277 -2.370 1.00 92.00 90 TYR A O 1
ATOM 726 N N . LYS A 1 91 ? -6.822 -4.698 -0.771 1.00 91.62 91 LYS A N 1
ATOM 727 C CA . LYS A 1 91 ? -6.184 -3.689 -1.631 1.00 91.62 91 LYS A CA 1
ATOM 728 C C . LYS A 1 91 ? -4.809 -4.137 -2.108 1.00 91.62 91 LYS A C 1
ATOM 730 O O . LYS A 1 91 ? -4.532 -4.082 -3.304 1.00 91.62 91 LYS A O 1
ATOM 735 N N . CYS A 1 92 ? -3.977 -4.628 -1.190 1.00 93.19 92 CYS A N 1
ATOM 736 C CA . CYS A 1 92 ? -2.650 -5.147 -1.520 1.00 93.19 92 CYS A CA 1
ATOM 737 C C . CYS A 1 92 ? -2.736 -6.320 -2.506 1.00 93.19 92 CYS A C 1
ATOM 739 O O . CYS A 1 92 ? -1.962 -6.382 -3.454 1.00 93.19 92 CYS A O 1
ATOM 741 N N . GLY A 1 93 ? -3.696 -7.228 -2.313 1.00 93.25 93 GLY A N 1
ATOM 742 C CA . GLY A 1 93 ? -3.938 -8.371 -3.189 1.00 93.25 93 GLY A CA 1
ATOM 743 C C . GLY A 1 93 ? -4.383 -7.958 -4.590 1.00 93.25 93 GLY A C 1
ATOM 744 O O . GLY A 1 93 ? -3.869 -8.491 -5.570 1.00 93.25 93 GLY A O 1
ATOM 745 N N . LYS A 1 94 ? -5.277 -6.969 -4.704 1.00 92.12 94 LYS A N 1
ATOM 746 C CA . LYS A 1 94 ? -5.714 -6.423 -5.999 1.00 92.12 94 LYS A CA 1
ATOM 747 C C . LYS A 1 94 ? -4.578 -5.727 -6.744 1.00 92.12 94 LYS A C 1
ATOM 749 O O . LYS A 1 94 ? -4.388 -5.998 -7.922 1.00 92.12 94 LYS A O 1
ATOM 754 N N . VAL A 1 95 ? -3.793 -4.904 -6.051 1.00 93.56 95 VAL A N 1
ATOM 755 C CA . VAL A 1 95 ? -2.592 -4.266 -6.617 1.00 93.56 95 VAL A CA 1
ATOM 756 C C . VAL A 1 95 ? -1.585 -5.317 -7.075 1.00 93.56 95 VAL A C 1
ATOM 758 O O . VAL A 1 95 ? -1.101 -5.265 -8.201 1.00 93.56 95 VAL A O 1
ATOM 761 N N . ARG A 1 96 ? -1.320 -6.321 -6.231 1.00 94.12 96 ARG A N 1
ATOM 762 C CA . ARG A 1 96 ? -0.436 -7.438 -6.567 1.00 94.12 96 ARG A CA 1
ATOM 763 C C . ARG A 1 96 ? -0.903 -8.163 -7.823 1.00 94.12 96 ARG A C 1
ATOM 765 O O . ARG A 1 96 ? -0.065 -8.488 -8.650 1.00 94.12 96 ARG A O 1
ATOM 772 N N . LEU A 1 97 ? -2.203 -8.429 -7.947 1.00 92.56 97 LEU A N 1
ATOM 773 C CA . LEU A 1 97 ? -2.780 -9.087 -9.117 1.00 92.56 97 LEU A CA 1
ATOM 774 C C . LEU A 1 97 ? -2.545 -8.274 -10.390 1.00 92.56 97 LEU A C 1
ATOM 776 O O . LEU A 1 97 ? -2.035 -8.832 -11.350 1.00 92.56 97 LEU A O 1
ATOM 780 N N . VAL A 1 98 ? -2.867 -6.978 -10.380 1.00 92.44 98 VAL A N 1
ATOM 781 C CA . VAL A 1 98 ? -2.686 -6.112 -11.558 1.00 92.44 98 VAL A CA 1
ATOM 782 C C . VAL A 1 98 ? -1.227 -6.086 -11.996 1.00 92.44 98 VAL A C 1
ATOM 784 O O . VAL A 1 98 ? -0.934 -6.415 -13.138 1.00 92.44 98 VAL A O 1
ATOM 787 N N . ILE A 1 99 ? -0.300 -5.826 -11.072 1.00 92.50 99 ILE A N 1
ATOM 788 C CA . ILE A 1 99 ? 1.129 -5.772 -11.407 1.00 92.50 99 ILE A CA 1
ATOM 789 C C . ILE A 1 99 ? 1.644 -7.141 -11.876 1.00 92.50 99 ILE A C 1
ATOM 791 O O . ILE A 1 99 ? 2.490 -7.214 -12.753 1.00 92.50 99 ILE A O 1
ATOM 795 N N . MET A 1 100 ? 1.137 -8.251 -11.326 1.00 91.62 100 MET A N 1
ATOM 796 C CA . MET A 1 100 ? 1.500 -9.593 -11.806 1.00 91.62 100 MET A CA 1
ATOM 797 C C . MET A 1 100 ? 1.057 -9.855 -13.244 1.00 91.62 100 MET A C 1
ATOM 799 O O . MET A 1 100 ? 1.750 -10.577 -13.951 1.00 91.62 100 MET A O 1
ATOM 803 N N . LEU A 1 101 ? -0.089 -9.311 -13.649 1.00 91.38 101 LEU A N 1
ATOM 804 C CA . LEU A 1 101 ? -0.586 -9.432 -15.016 1.00 91.38 101 LEU A CA 1
ATOM 805 C C . LEU A 1 101 ? 0.196 -8.514 -15.969 1.00 91.38 101 LEU A C 1
ATOM 807 O O . LEU A 1 101 ? 0.497 -8.927 -17.083 1.00 91.38 101 LEU A O 1
ATOM 811 N N . GLU A 1 102 ? 0.579 -7.313 -15.519 1.00 89.31 102 GLU A N 1
ATOM 812 C CA . GLU A 1 102 ? 1.441 -6.382 -16.270 1.00 89.31 102 GLU A CA 1
ATOM 813 C C . GLU A 1 102 ? 2.867 -6.930 -16.477 1.00 89.31 102 GLU A C 1
ATOM 815 O O . GLU A 1 102 ? 3.425 -6.823 -17.571 1.00 89.31 102 GLU A O 1
ATOM 820 N N . ASP A 1 103 ? 3.441 -7.540 -15.434 1.00 89.31 103 ASP A N 1
ATOM 821 C CA . ASP A 1 103 ? 4.783 -8.140 -15.422 1.00 89.31 103 ASP A CA 1
ATOM 822 C C . ASP A 1 103 ? 4.819 -9.562 -16.021 1.00 89.31 103 ASP A C 1
ATOM 824 O O . ASP A 1 103 ? 5.837 -10.241 -15.902 1.00 89.31 103 ASP A O 1
ATOM 828 N N . SER A 1 104 ? 3.712 -10.078 -16.564 1.00 89.88 104 SER A N 1
ATOM 829 C CA . SER A 1 104 ? 3.664 -11.460 -17.052 1.00 89.88 104 SER A CA 1
ATOM 830 C C . SER A 1 104 ? 4.574 -11.655 -18.268 1.00 89.88 104 SER A C 1
ATOM 832 O O . SER A 1 104 ? 4.598 -10.817 -19.171 1.00 89.88 104 SER A O 1
ATOM 834 N N . ASP A 1 105 ? 5.286 -12.786 -18.300 1.00 90.19 105 ASP A N 1
ATOM 835 C CA . ASP A 1 105 ? 6.116 -13.187 -19.443 1.00 90.19 105 ASP A CA 1
ATOM 836 C C . ASP A 1 105 ? 5.263 -13.589 -20.663 1.00 90.19 105 ASP A C 1
ATOM 838 O O . ASP A 1 105 ? 5.735 -13.535 -21.797 1.00 90.19 105 ASP A O 1
ATOM 842 N N . ASP A 1 106 ? 3.998 -13.970 -20.445 1.00 93.00 106 ASP A N 1
ATOM 843 C CA . ASP A 1 106 ? 3.073 -14.348 -21.514 1.00 93.00 106 ASP A CA 1
ATOM 844 C C . ASP A 1 106 ? 2.524 -13.095 -22.236 1.00 93.00 106 ASP A C 1
ATOM 846 O O . ASP A 1 106 ? 1.798 -12.290 -21.629 1.00 93.00 106 ASP A O 1
ATOM 850 N N . PRO A 1 107 ? 2.810 -12.922 -23.545 1.00 90.50 107 PRO A N 1
ATOM 851 C CA . PRO A 1 107 ? 2.364 -11.760 -24.305 1.00 90.50 107 PRO A CA 1
ATOM 852 C C . PRO A 1 107 ? 0.837 -11.677 -24.416 1.00 90.50 107 PRO A C 1
ATOM 854 O O . PRO A 1 107 ? 0.295 -10.573 -24.487 1.00 90.50 107 PRO A O 1
ATOM 857 N N . VAL A 1 108 ? 0.117 -12.803 -24.389 1.00 91.25 108 VAL A N 1
ATOM 858 C CA . VAL A 1 108 ? -1.349 -12.819 -24.469 1.00 91.25 108 VAL A CA 1
ATOM 859 C C . VAL A 1 108 ? -1.937 -12.256 -23.182 1.00 91.25 108 VAL A C 1
ATOM 861 O O . VAL A 1 108 ? -2.778 -11.357 -23.226 1.00 91.25 108 VAL A O 1
ATOM 864 N N . VAL A 1 109 ? -1.444 -12.712 -22.029 1.00 88.44 109 VAL A N 1
ATOM 865 C CA . VAL A 1 109 ? -1.874 -12.221 -20.710 1.00 88.44 109 VAL A CA 1
ATOM 866 C C . VAL A 1 109 ? -1.585 -10.728 -20.565 1.00 88.44 109 VAL A C 1
ATOM 868 O O . VAL A 1 109 ? -2.453 -9.965 -20.128 1.00 88.44 109 VAL A O 1
ATOM 871 N N . LYS A 1 110 ? -0.397 -10.300 -21.002 1.00 88.25 110 LYS A N 1
ATOM 872 C CA . LYS A 1 110 ? 0.021 -8.897 -20.974 1.00 88.25 110 LYS A CA 1
ATOM 873 C C . LYS A 1 110 ? -0.798 -8.006 -21.908 1.00 88.25 110 LYS A C 1
ATOM 875 O O . LYS A 1 110 ? -0.977 -6.829 -21.606 1.00 88.25 110 LYS A O 1
ATOM 880 N N . THR A 1 111 ? -1.310 -8.544 -23.013 1.00 86.75 111 THR A N 1
ATOM 881 C CA . THR A 1 111 ? -2.138 -7.784 -23.963 1.00 86.75 111 THR A CA 1
ATOM 882 C C . THR A 1 111 ? -3.588 -7.694 -23.499 1.00 86.75 111 THR A C 1
ATOM 884 O O . THR A 1 111 ? -4.203 -6.637 -23.592 1.00 86.75 111 THR A O 1
ATOM 887 N N . VAL A 1 112 ? -4.146 -8.791 -22.980 1.00 86.31 112 VAL A N 1
ATOM 888 C CA . VAL A 1 112 ? -5.560 -8.854 -22.587 1.00 86.31 112 VAL A CA 1
ATOM 889 C C . VAL A 1 112 ? -5.836 -8.058 -21.312 1.00 86.31 112 VAL A C 1
ATOM 891 O O . VAL A 1 112 ? -6.919 -7.487 -21.213 1.00 86.31 112 VAL A O 1
ATOM 894 N N . GLN A 1 113 ? -4.895 -8.044 -20.352 1.00 79.25 113 GLN A N 1
ATOM 895 C CA . GLN A 1 113 ? -4.972 -7.329 -19.065 1.00 79.25 113 GLN A CA 1
ATOM 896 C C . GLN A 1 113 ? -6.411 -7.187 -18.532 1.00 79.25 113 GLN A C 1
ATOM 898 O O . GLN A 1 113 ? -7.033 -6.126 -18.647 1.00 79.25 113 GLN A O 1
ATOM 903 N N . PRO A 1 114 ? -6.985 -8.263 -17.963 1.00 76.00 114 PRO A N 1
ATOM 904 C CA . PRO A 1 114 ? -8.381 -8.253 -17.559 1.00 76.00 114 PRO A CA 1
ATOM 905 C C . PRO A 1 114 ? -8.646 -7.123 -16.562 1.00 76.00 114 PRO A C 1
ATOM 907 O O . PRO A 1 114 ? -7.994 -7.019 -15.520 1.00 76.00 114 PRO A O 1
ATOM 910 N N . SER A 1 115 ? -9.648 -6.297 -16.872 1.00 74.25 115 SER A N 1
ATOM 911 C CA . SER A 1 115 ? -10.059 -5.197 -16.003 1.00 74.25 115 SER A CA 1
ATOM 912 C C . SER A 1 115 ? -10.416 -5.732 -14.616 1.00 74.25 115 SER A C 1
ATOM 914 O O . SER A 1 115 ? -11.366 -6.507 -14.437 1.00 74.25 115 SER A O 1
ATOM 916 N N . THR A 1 116 ? -9.643 -5.340 -13.602 1.00 77.69 116 THR A N 1
ATOM 917 C CA . THR A 1 116 ? -9.927 -5.771 -12.239 1.00 77.69 116 THR A CA 1
ATOM 918 C C . THR A 1 116 ? -11.178 -5.081 -11.735 1.00 77.69 116 THR A C 1
ATOM 920 O O . THR A 1 116 ? -11.179 -3.878 -11.487 1.00 77.69 116 THR A O 1
ATOM 923 N N . LYS A 1 117 ? -12.230 -5.868 -11.497 1.00 77.31 117 LYS A N 1
ATOM 924 C CA . LYS A 1 117 ? -13.439 -5.394 -10.821 1.00 77.31 117 LYS A CA 1
ATOM 925 C C . LYS A 1 117 ? -13.072 -4.926 -9.411 1.00 77.31 117 LYS A C 1
ATOM 927 O O . LYS A 1 117 ? -12.795 -5.745 -8.522 1.00 77.31 117 LYS A O 1
ATOM 932 N N . THR A 1 118 ? -13.034 -3.612 -9.227 1.00 80.25 118 THR A N 1
ATOM 933 C CA . THR A 1 118 ? -12.948 -2.929 -7.934 1.00 80.25 118 THR A CA 1
ATOM 934 C C . THR A 1 118 ? -14.179 -2.055 -7.741 1.00 80.25 118 THR A C 1
ATOM 936 O O . THR A 1 118 ? -14.861 -1.718 -8.704 1.00 80.25 118 THR A O 1
ATOM 939 N N . GLY A 1 119 ? -14.537 -1.774 -6.487 1.00 72.81 119 GLY A N 1
ATOM 940 C CA . GLY A 1 119 ? -15.763 -1.028 -6.205 1.00 72.81 119 GLY A CA 1
ATOM 941 C C . GLY A 1 119 ? -15.668 0.455 -6.568 1.00 72.81 119 GLY A C 1
ATOM 942 O O . GLY A 1 119 ? -14.602 0.948 -6.928 1.00 72.81 119 GLY A O 1
ATOM 943 N N . 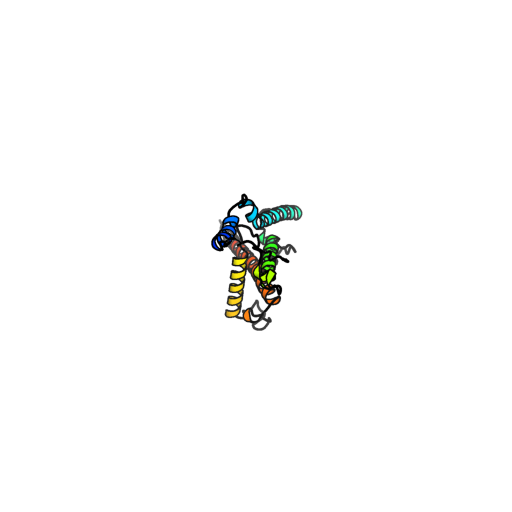ARG A 1 120 ? -16.774 1.194 -6.414 1.00 78.06 120 ARG A N 1
ATOM 944 C CA . ARG A 1 120 ? -16.848 2.626 -6.770 1.00 78.06 120 ARG A CA 1
ATOM 945 C C . ARG A 1 120 ? -15.871 3.501 -5.976 1.00 78.06 120 ARG A C 1
ATOM 947 O O . ARG A 1 120 ? -15.321 4.451 -6.518 1.00 78.06 120 ARG A O 1
ATOM 954 N N . LYS A 1 121 ? -15.668 3.191 -4.692 1.00 82.00 121 LYS A N 1
ATOM 955 C CA . LYS A 1 121 ? -14.876 4.014 -3.760 1.00 82.00 121 LYS A CA 1
ATOM 956 C C . LYS A 1 121 ? -13.366 3.956 -3.981 1.00 82.00 121 LYS A C 1
ATOM 958 O O . LYS A 1 121 ? -12.643 4.781 -3.432 1.00 82.00 121 LYS A O 1
ATOM 963 N N . TRP A 1 122 ? -12.868 2.938 -4.679 1.00 87.88 122 TRP A N 1
ATOM 964 C CA . TRP A 1 122 ? -11.432 2.727 -4.801 1.00 87.88 122 TRP A CA 1
ATOM 965 C C . TRP A 1 122 ? -11.077 2.060 -6.121 1.00 87.88 122 TRP A C 1
ATOM 967 O O . TRP A 1 122 ? -11.566 0.971 -6.433 1.00 87.88 122 TRP A O 1
ATOM 977 N N . LYS A 1 123 ? -10.172 2.703 -6.855 1.00 89.44 123 LYS A N 1
ATOM 978 C CA . LYS A 1 123 ? -9.627 2.217 -8.117 1.00 89.44 123 LYS A CA 1
ATOM 979 C C . LYS A 1 123 ? -8.177 1.790 -7.927 1.00 89.44 123 LYS A C 1
ATOM 981 O O . LYS A 1 123 ? -7.404 2.452 -7.239 1.00 89.44 123 LYS A O 1
ATOM 986 N N . VAL A 1 124 ? -7.823 0.664 -8.541 1.00 90.75 124 VAL A N 1
ATOM 987 C CA . VAL A 1 124 ? -6.484 0.070 -8.404 1.00 90.75 124 VAL A CA 1
ATOM 988 C C . VAL A 1 124 ? -5.444 0.853 -9.193 1.00 90.75 124 VAL A C 1
ATOM 990 O O . VAL A 1 124 ? -4.376 1.099 -8.650 1.00 90.75 124 VAL A O 1
ATOM 993 N N . ALA A 1 125 ? -5.769 1.279 -10.418 1.00 90.25 125 ALA A N 1
ATOM 994 C CA . ALA A 1 125 ? -4.854 2.040 -11.271 1.00 90.25 125 ALA A CA 1
ATOM 995 C C . ALA A 1 125 ? -4.357 3.317 -10.572 1.00 90.25 125 ALA A C 1
ATOM 997 O O . ALA A 1 125 ? -3.161 3.468 -10.356 1.00 90.25 125 ALA A O 1
ATOM 998 N N . GLU A 1 126 ? -5.286 4.140 -10.071 1.00 91.69 126 GLU A N 1
ATOM 999 C CA . GLU A 1 126 ? -4.964 5.364 -9.320 1.00 91.69 126 GLU A CA 1
ATOM 1000 C C . GLU A 1 126 ? -4.060 5.076 -8.108 1.00 91.69 126 GLU A C 1
ATOM 1002 O O . GLU A 1 126 ? -3.097 5.793 -7.856 1.00 91.69 126 GLU A O 1
ATOM 1007 N N . ALA A 1 127 ? -4.319 3.987 -7.377 1.00 92.25 127 ALA A N 1
ATOM 1008 C CA . ALA A 1 127 ? -3.504 3.610 -6.224 1.00 92.25 127 ALA A CA 1
ATOM 1009 C C . ALA A 1 127 ? -2.096 3.119 -6.603 1.00 92.25 127 ALA A C 1
ATOM 1011 O O . ALA A 1 127 ? -1.161 3.288 -5.820 1.00 92.25 127 ALA A O 1
ATOM 1012 N N . ILE A 1 128 ? -1.945 2.482 -7.767 1.00 93.81 128 ILE A N 1
ATOM 1013 C CA . ILE A 1 128 ? -0.648 2.053 -8.298 1.00 93.81 128 ILE A CA 1
ATOM 1014 C C . ILE A 1 128 ? 0.155 3.270 -8.746 1.00 93.81 128 ILE A C 1
ATOM 1016 O O . ILE A 1 128 ? 1.331 3.368 -8.399 1.00 93.81 128 ILE A O 1
ATOM 1020 N N . ASP A 1 129 ? -0.461 4.190 -9.481 1.00 94.69 129 ASP A N 1
ATOM 1021 C CA . ASP A 1 129 ? 0.212 5.384 -9.993 1.00 94.69 129 ASP A CA 1
ATOM 1022 C C . ASP A 1 129 ? 0.672 6.283 -8.849 1.00 94.69 129 ASP A C 1
ATOM 1024 O O . ASP A 1 129 ? 1.849 6.630 -8.764 1.00 94.69 129 ASP A O 1
ATOM 1028 N N . GLU A 1 130 ? -0.201 6.517 -7.872 1.00 94.88 130 GLU A N 1
ATOM 1029 C CA . GLU A 1 130 ? 0.136 7.261 -6.663 1.00 94.88 130 GLU A CA 1
ATOM 1030 C C . GLU A 1 130 ? 1.276 6.594 -5.867 1.00 94.88 130 GLU A C 1
ATOM 1032 O O . GLU A 1 130 ? 2.155 7.269 -5.326 1.00 94.88 130 GLU A O 1
ATOM 1037 N N . ALA A 1 131 ? 1.306 5.258 -5.805 1.00 95.06 131 ALA A N 1
ATOM 1038 C CA . ALA A 1 131 ? 2.399 4.525 -5.170 1.00 95.06 131 ALA A CA 1
ATOM 1039 C C . ALA A 1 131 ? 3.714 4.648 -5.959 1.00 95.06 131 ALA A C 1
ATOM 1041 O O . ALA A 1 131 ? 4.766 4.862 -5.355 1.00 95.06 131 ALA A O 1
ATOM 1042 N N . LYS A 1 132 ? 3.671 4.566 -7.295 1.00 95.12 132 LYS A N 1
ATOM 1043 C CA . LYS A 1 132 ? 4.836 4.784 -8.170 1.00 95.12 132 LYS A CA 1
ATOM 1044 C C . LYS A 1 132 ? 5.392 6.199 -7.989 1.00 95.12 132 LYS A C 1
ATOM 1046 O O . LYS A 1 132 ? 6.604 6.363 -7.876 1.00 95.12 132 LYS A O 1
ATOM 1051 N N . GLU A 1 133 ? 4.533 7.212 -7.922 1.00 96.00 133 GLU A N 1
ATOM 1052 C CA . GLU A 1 133 ? 4.925 8.604 -7.671 1.00 96.00 133 GLU A CA 1
ATOM 1053 C C . GLU A 1 133 ? 5.558 8.786 -6.292 1.00 96.00 133 GLU A C 1
ATOM 1055 O O . GLU A 1 133 ? 6.620 9.397 -6.182 1.00 96.00 133 GLU A O 1
ATOM 1060 N N . CYS A 1 134 ? 4.977 8.190 -5.246 1.00 93.50 134 CYS A N 1
ATOM 1061 C CA . CYS A 1 134 ? 5.560 8.214 -3.904 1.00 93.50 134 CYS A CA 1
ATOM 1062 C C . CYS A 1 134 ? 6.951 7.566 -3.874 1.00 93.50 134 CYS A C 1
ATOM 1064 O O . CYS A 1 134 ? 7.855 8.083 -3.221 1.00 93.50 134 CYS A O 1
ATOM 1066 N N . LEU A 1 135 ? 7.149 6.454 -4.587 1.00 94.19 135 LEU A N 1
ATOM 1067 C CA . LEU A 1 135 ? 8.446 5.779 -4.672 1.00 94.19 135 LEU A CA 1
ATOM 1068 C C . LEU A 1 135 ? 9.486 6.618 -5.422 1.00 94.19 135 LEU A C 1
ATOM 1070 O O . LEU A 1 135 ? 10.609 6.749 -4.938 1.00 94.19 135 LEU A O 1
ATOM 1074 N N . LYS A 1 136 ? 9.103 7.253 -6.536 1.00 94.38 136 LYS A N 1
ATOM 1075 C CA . LYS A 1 136 ? 9.959 8.219 -7.246 1.00 94.38 136 LYS A CA 1
ATOM 1076 C C . LYS A 1 136 ? 10.331 9.400 -6.348 1.00 94.38 136 LYS A C 1
ATOM 1078 O O . LYS A 1 136 ? 11.490 9.787 -6.285 1.00 94.38 136 LYS A O 1
ATOM 1083 N N . MET A 1 137 ? 9.366 9.940 -5.606 1.00 94.31 137 MET A N 1
ATOM 1084 C CA . MET A 1 137 ? 9.610 11.042 -4.676 1.00 94.31 137 MET A CA 1
ATOM 1085 C C . MET A 1 137 ? 10.575 10.635 -3.554 1.00 94.31 137 MET A C 1
ATOM 1087 O O . MET A 1 137 ? 11.489 11.384 -3.224 1.00 94.31 137 MET A O 1
ATOM 1091 N N . LYS A 1 138 ? 10.425 9.429 -2.990 1.00 90.94 138 LYS A N 1
ATOM 1092 C CA . LYS A 1 138 ? 11.357 8.893 -1.982 1.00 90.94 138 LYS A CA 1
ATOM 1093 C C . LYS A 1 138 ? 12.771 8.724 -2.523 1.00 90.94 138 LYS A C 1
ATOM 1095 O O . LYS A 1 138 ? 13.726 8.909 -1.779 1.00 90.94 138 LYS A O 1
ATOM 1100 N N . GLU A 1 139 ? 12.900 8.381 -3.797 1.00 93.12 139 GLU A N 1
ATOM 1101 C CA . GLU A 1 139 ? 14.194 8.303 -4.463 1.00 93.12 139 GLU A CA 1
ATOM 1102 C C . GLU A 1 139 ? 14.849 9.683 -4.606 1.00 93.12 139 GLU A C 1
ATOM 1104 O O . GLU A 1 139 ? 16.023 9.820 -4.280 1.00 93.12 139 GLU A O 1
ATOM 1109 N N . VAL A 1 140 ? 14.084 10.718 -4.975 1.00 93.69 140 VAL A N 1
ATOM 1110 C CA . VAL A 1 140 ? 14.574 12.109 -5.055 1.00 93.69 140 VAL A CA 1
ATOM 1111 C C . VAL A 1 140 ? 14.993 12.654 -3.688 1.00 93.69 140 VAL A C 1
ATOM 1113 O O . VAL A 1 140 ? 16.039 13.284 -3.569 1.00 93.69 140 VAL A O 1
ATOM 1116 N N . ILE A 1 141 ? 14.192 12.406 -2.647 1.00 91.75 141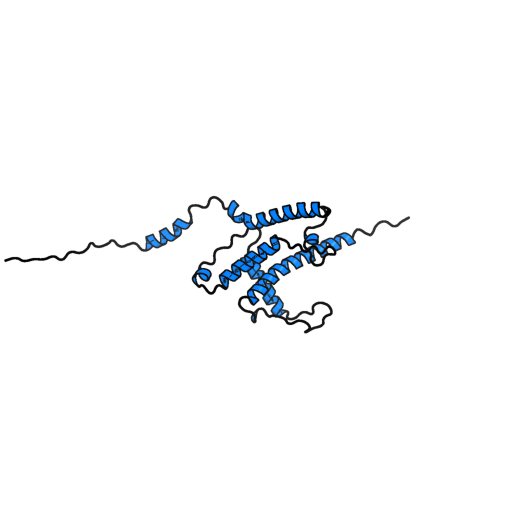 ILE A N 1
ATOM 1117 C CA . ILE A 1 141 ? 14.507 12.824 -1.270 1.00 91.75 141 ILE A CA 1
ATOM 1118 C C . ILE A 1 141 ? 15.769 12.112 -0.756 1.00 91.75 141 ILE A C 1
ATOM 1120 O O . ILE A 1 141 ? 16.505 12.654 0.070 1.00 91.75 141 ILE A O 1
ATOM 1124 N N . GLY A 1 142 ? 16.020 10.897 -1.238 1.00 89.00 142 GLY A N 1
ATOM 1125 C CA . GLY A 1 142 ? 17.134 10.077 -0.806 1.00 89.00 142 GLY A CA 1
ATOM 1126 C C . GLY A 1 142 ? 16.910 9.441 0.569 1.00 89.00 142 GLY A C 1
ATOM 1127 O O . GLY A 1 142 ? 15.796 9.333 1.089 1.00 89.00 142 GLY A O 1
ATOM 1128 N N . GLN A 1 143 ? 17.999 8.960 1.170 1.00 84.56 143 GLN A N 1
ATOM 1129 C CA . GLN A 1 143 ? 17.939 8.242 2.437 1.00 84.56 143 GLN A CA 1
ATOM 1130 C C . GLN A 1 143 ? 17.727 9.213 3.601 1.00 84.56 143 GLN A C 1
ATOM 1132 O O . GLN A 1 143 ? 18.650 9.884 4.055 1.00 84.56 143 GLN A O 1
ATOM 1137 N N . THR A 1 144 ? 16.511 9.239 4.140 1.00 84.00 144 THR A N 1
ATOM 1138 C CA . THR A 1 144 ? 16.208 10.004 5.354 1.00 84.00 144 THR A CA 1
ATOM 1139 C C . THR A 1 144 ? 16.650 9.253 6.606 1.00 84.00 144 THR A C 1
ATOM 1141 O O . THR A 1 144 ? 16.449 8.039 6.706 1.00 84.00 144 THR A O 1
ATOM 1144 N N . GLN A 1 145 ? 17.161 9.970 7.609 1.00 82.12 145 GLN A N 1
ATOM 1145 C CA . GLN A 1 145 ? 17.415 9.386 8.923 1.00 82.12 145 GLN A CA 1
ATOM 1146 C C . GLN A 1 145 ? 16.104 8.891 9.548 1.00 82.12 145 GLN A C 1
ATOM 1148 O O . GLN A 1 145 ? 15.193 9.667 9.840 1.00 82.12 145 GLN A O 1
ATOM 1153 N N . THR A 1 146 ? 16.027 7.588 9.807 1.00 79.81 146 THR A N 1
ATOM 1154 C CA . THR A 1 146 ? 14.945 6.999 10.598 1.00 79.81 146 THR A CA 1
ATOM 1155 C C . THR A 1 146 ? 15.398 6.825 12.043 1.00 79.81 146 THR A C 1
ATOM 1157 O O . THR A 1 146 ? 16.392 6.145 12.307 1.00 79.81 146 THR A O 1
ATOM 1160 N N . ASP A 1 147 ? 14.639 7.387 12.983 1.00 81.75 147 ASP A N 1
ATOM 1161 C CA . ASP A 1 147 ? 14.897 7.301 14.424 1.00 81.75 147 ASP A CA 1
ATOM 1162 C C . ASP A 1 147 ? 16.296 7.836 14.823 1.00 81.75 147 ASP A C 1
ATOM 1164 O O . ASP A 1 147 ? 16.862 8.722 14.181 1.00 81.75 147 ASP A O 1
ATOM 1168 N N . ARG A 1 148 ? 16.862 7.324 15.922 1.00 84.44 148 ARG A N 1
ATOM 1169 C CA . ARG A 1 148 ? 18.195 7.689 16.435 1.00 84.44 148 ARG A CA 1
ATOM 1170 C C . ARG A 1 148 ? 19.318 6.788 15.903 1.00 84.44 148 ARG A C 1
ATOM 1172 O O . ARG A 1 148 ? 20.331 6.625 16.565 1.00 84.44 148 ARG A O 1
ATOM 1179 N N . LYS A 1 149 ? 19.127 6.167 14.735 1.00 82.69 149 LYS A N 1
ATOM 1180 C CA . LYS A 1 149 ? 20.078 5.187 14.177 1.00 82.69 149 LYS A CA 1
ATOM 1181 C C . LYS A 1 149 ? 21.235 5.806 13.382 1.00 82.69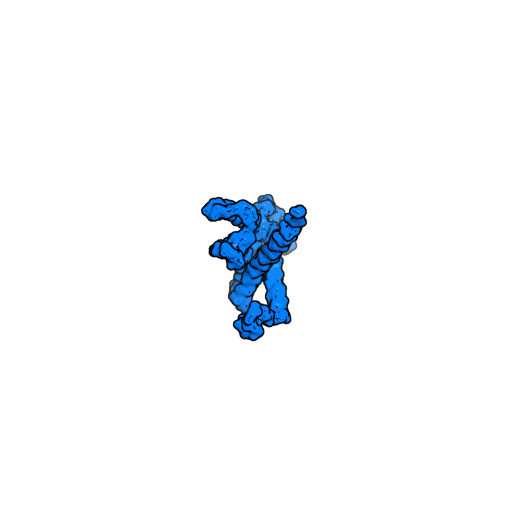 149 LYS A C 1
ATOM 1183 O O . LYS A 1 149 ? 22.157 5.085 13.029 1.00 82.69 149 LYS A O 1
ATOM 1188 N N . GLY A 1 150 ? 21.185 7.110 13.098 1.00 81.19 150 GLY A N 1
ATOM 1189 C CA . GLY A 1 150 ? 22.170 7.794 12.252 1.00 81.19 150 GLY A CA 1
ATOM 1190 C C . GLY A 1 150 ? 22.007 7.502 10.753 1.00 81.19 150 GLY A C 1
ATOM 1191 O O . GLY A 1 150 ? 21.286 6.580 10.348 1.00 81.19 150 GLY A O 1
ATOM 1192 N N . LEU A 1 151 ? 22.658 8.327 9.927 1.00 79.56 151 LEU A N 1
ATOM 1193 C CA . LEU A 1 151 ? 22.720 8.167 8.470 1.00 79.56 151 LEU A CA 1
ATOM 1194 C C . LEU A 1 151 ? 23.533 6.912 8.102 1.00 79.56 151 LEU A C 1
ATOM 1196 O O . LEU A 1 151 ? 24.483 6.565 8.795 1.00 79.56 151 LEU A O 1
ATOM 1200 N N . GLY A 1 152 ? 23.143 6.206 7.037 1.00 76.50 152 GLY A N 1
ATOM 1201 C CA . GLY A 1 152 ? 23.847 5.003 6.557 1.00 76.50 152 GLY A CA 1
ATOM 1202 C C . GLY A 1 152 ? 23.535 3.697 7.305 1.00 76.50 152 GLY A C 1
ATOM 1203 O O . GLY A 1 152 ? 23.990 2.635 6.901 1.00 76.50 152 GLY A O 1
ATOM 1204 N N . SER A 1 153 ? 22.704 3.733 8.351 1.00 77.69 153 SER A N 1
ATOM 1205 C CA . SER A 1 153 ? 22.338 2.546 9.150 1.00 77.69 153 SER A CA 1
ATOM 1206 C C . SER A 1 153 ? 21.400 1.548 8.453 1.00 77.69 153 SER A C 1
ATOM 1208 O O . SER A 1 153 ? 21.149 0.461 8.972 1.00 77.69 153 SER A O 1
ATOM 1210 N N . SER A 1 154 ? 20.836 1.910 7.301 1.00 77.44 154 SER A N 1
ATOM 1211 C CA . SER A 1 154 ? 19.911 1.067 6.538 1.00 77.44 154 SER A CA 1
ATOM 1212 C C . SER A 1 154 ? 20.340 0.965 5.080 1.00 77.44 154 SER A C 1
ATOM 1214 O O . SER A 1 154 ? 20.717 1.959 4.466 1.00 77.44 154 SER A O 1
ATOM 1216 N N . SER A 1 155 ? 20.248 -0.236 4.511 1.00 78.81 155 SER A N 1
ATOM 1217 C CA . SER A 1 155 ? 20.387 -0.434 3.070 1.00 78.81 155 SER A CA 1
ATOM 1218 C C . SER A 1 155 ? 19.107 0.028 2.376 1.00 78.81 155 SER A C 1
ATOM 1220 O O . SER A 1 155 ? 18.029 -0.512 2.647 1.00 78.81 155 SER A O 1
ATOM 1222 N N . VAL A 1 156 ? 19.212 1.011 1.485 1.00 81.19 156 VAL A N 1
ATOM 1223 C CA . VAL A 1 156 ? 18.067 1.507 0.714 1.00 81.19 156 VAL A CA 1
ATOM 1224 C C . VAL A 1 156 ? 18.014 0.802 -0.635 1.00 81.19 156 VAL A C 1
ATOM 1226 O O . VAL A 1 156 ? 19.009 0.733 -1.353 1.00 81.19 156 VAL A O 1
ATOM 1229 N N . LYS A 1 157 ? 16.832 0.285 -0.977 1.00 86.69 157 LYS A N 1
ATOM 1230 C CA . LYS A 1 157 ? 16.520 -0.160 -2.336 1.00 86.69 157 LYS A CA 1
ATOM 1231 C C . LYS A 1 157 ? 15.911 1.011 -3.096 1.00 86.69 157 LYS A C 1
ATOM 1233 O O . LYS A 1 157 ? 14.978 1.639 -2.599 1.00 86.69 157 LYS A O 1
ATOM 1238 N N . TRP A 1 158 ? 16.440 1.285 -4.281 1.00 90.25 158 TRP A N 1
ATOM 1239 C CA . TRP A 1 158 ? 16.010 2.403 -5.117 1.00 90.25 158 TRP A CA 1
ATOM 1240 C C . TRP A 1 158 ? 15.001 1.948 -6.166 1.00 90.25 158 TRP A C 1
ATOM 1242 O O . TRP A 1 158 ? 15.134 0.864 -6.738 1.00 90.25 158 TRP A O 1
ATOM 1252 N N . TRP A 1 159 ? 13.991 2.777 -6.426 1.00 91.81 159 TRP A N 1
ATOM 1253 C CA . TRP A 1 159 ? 12.924 2.451 -7.370 1.00 91.81 159 TRP A CA 1
ATOM 1254 C C . TRP A 1 159 ? 13.447 2.307 -8.806 1.00 91.81 159 TRP A C 1
ATOM 1256 O O . TRP A 1 159 ? 13.066 1.365 -9.503 1.00 91.81 159 TRP A O 1
ATOM 1266 N N . SER A 1 160 ? 14.365 3.177 -9.236 1.00 91.38 160 SER A N 1
ATOM 1267 C CA . SER A 1 160 ? 14.997 3.079 -10.559 1.00 91.38 160 SER A CA 1
ATOM 1268 C C . SER A 1 160 ? 15.836 1.811 -10.754 1.00 91.38 160 SER A C 1
ATOM 1270 O O . SER A 1 160 ? 15.912 1.299 -11.864 1.00 91.38 160 SER A O 1
ATOM 1272 N N . ARG A 1 161 ? 16.434 1.284 -9.676 1.00 90.88 161 ARG A N 1
ATOM 1273 C CA . ARG A 1 161 ? 17.374 0.147 -9.709 1.00 90.88 161 ARG A CA 1
ATOM 1274 C C . ARG A 1 161 ? 16.717 -1.205 -9.435 1.00 90.88 161 ARG A C 1
ATOM 1276 O O . ARG A 1 161 ? 17.417 -2.209 -9.367 1.00 90.88 161 ARG A O 1
ATOM 1283 N N . THR A 1 162 ? 15.405 -1.232 -9.210 1.00 90.00 162 THR A N 1
ATOM 1284 C CA . THR A 1 162 ? 14.660 -2.455 -8.890 1.00 90.00 162 THR A CA 1
ATOM 1285 C C . THR A 1 162 ? 13.780 -2.888 -10.053 1.00 90.00 162 THR A C 1
ATOM 1287 O O . THR A 1 162 ? 13.133 -2.077 -10.725 1.00 90.00 162 THR A O 1
ATOM 1290 N N . GLU A 1 163 ? 13.729 -4.202 -10.264 1.00 89.25 163 GLU A N 1
ATOM 1291 C CA . GLU A 1 163 ? 13.012 -4.829 -11.373 1.00 89.25 163 GLU A CA 1
ATOM 1292 C C . GLU A 1 163 ? 12.204 -6.051 -10.911 1.00 89.25 163 GLU A C 1
ATOM 1294 O O . GLU A 1 163 ? 12.386 -6.588 -9.811 1.00 89.25 163 GLU A O 1
ATOM 1299 N N . GLY A 1 164 ? 11.239 -6.449 -11.743 1.00 89.12 164 GLY A N 1
ATOM 1300 C CA . GLY A 1 164 ? 10.397 -7.628 -11.547 1.00 89.12 164 GLY A CA 1
ATOM 1301 C C . GLY A 1 164 ? 9.730 -7.714 -10.169 1.00 89.12 164 GLY A C 1
ATOM 1302 O O . GLY A 1 164 ? 9.033 -6.804 -9.711 1.00 89.12 164 GLY A O 1
ATOM 1303 N N . LYS A 1 165 ? 9.940 -8.848 -9.485 1.00 90.31 165 LYS A N 1
ATOM 1304 C CA . LYS A 1 165 ? 9.293 -9.163 -8.197 1.00 90.31 165 LYS A CA 1
ATOM 1305 C C . LYS A 1 165 ? 9.611 -8.142 -7.104 1.00 90.31 165 LYS A C 1
ATOM 1307 O O . LYS A 1 165 ? 8.746 -7.868 -6.272 1.00 90.31 165 LYS A O 1
ATOM 1312 N N . GLU A 1 166 ? 10.822 -7.587 -7.094 1.00 91.50 166 GLU A N 1
ATOM 1313 C CA . GLU A 1 166 ? 11.219 -6.606 -6.082 1.00 91.50 166 GLU A CA 1
ATOM 1314 C C . GLU A 1 166 ? 10.470 -5.290 -6.265 1.00 91.50 166 GLU A C 1
ATOM 1316 O O . GLU A 1 166 ? 9.904 -4.761 -5.308 1.00 91.50 166 GLU A O 1
ATOM 1321 N N . LYS A 1 167 ? 10.388 -4.820 -7.511 1.00 92.62 167 LYS A N 1
ATOM 1322 C CA . LYS A 1 167 ? 9.669 -3.603 -7.892 1.00 92.62 167 LYS A CA 1
ATOM 1323 C C . LYS A 1 167 ? 8.194 -3.673 -7.495 1.00 92.62 167 LYS A C 1
ATOM 1325 O O . LYS A 1 167 ? 7.652 -2.767 -6.859 1.00 92.62 167 LYS A O 1
ATOM 1330 N N . ARG A 1 168 ? 7.561 -4.815 -7.770 1.00 93.94 168 ARG A N 1
ATOM 1331 C CA . ARG A 1 168 ? 6.200 -5.126 -7.317 1.00 93.94 168 ARG A CA 1
ATOM 1332 C C . ARG A 1 168 ? 6.072 -5.106 -5.795 1.00 93.94 168 ARG A C 1
ATOM 1334 O O . ARG A 1 168 ? 5.096 -4.570 -5.273 1.00 93.94 168 ARG A O 1
ATOM 1341 N N . GLY A 1 169 ? 7.043 -5.684 -5.088 1.00 94.06 169 GLY A N 1
ATOM 1342 C CA . GLY A 1 169 ? 7.108 -5.661 -3.627 1.00 94.06 169 GLY A CA 1
ATOM 1343 C C . GLY A 1 169 ? 7.103 -4.236 -3.076 1.00 94.06 169 GLY A C 1
ATOM 1344 O O . GLY A 1 169 ? 6.294 -3.934 -2.201 1.00 94.06 169 GLY A O 1
ATOM 1345 N N . MET A 1 170 ? 7.912 -3.343 -3.657 1.00 94.62 170 MET A N 1
ATOM 1346 C CA . MET A 1 170 ? 7.960 -1.931 -3.259 1.00 94.62 170 MET A CA 1
ATOM 1347 C C . MET A 1 170 ? 6.611 -1.230 -3.444 1.00 94.62 170 MET A C 1
ATOM 1349 O O . MET A 1 170 ? 6.169 -0.534 -2.534 1.00 94.62 170 MET A O 1
ATOM 1353 N N . ILE A 1 171 ? 5.914 -1.452 -4.567 1.00 94.88 171 ILE A N 1
ATOM 1354 C CA . ILE A 1 171 ? 4.582 -0.861 -4.790 1.00 94.88 171 ILE A CA 1
ATOM 1355 C C . ILE A 1 171 ? 3.573 -1.372 -3.754 1.00 94.88 171 ILE A C 1
ATOM 1357 O O . ILE A 1 171 ? 2.837 -0.585 -3.157 1.00 94.88 171 ILE A O 1
ATOM 1361 N N . ILE A 1 172 ? 3.530 -2.686 -3.516 1.00 94.88 172 ILE A N 1
ATOM 1362 C CA . ILE A 1 172 ? 2.595 -3.286 -2.553 1.00 94.88 172 ILE A CA 1
ATOM 1363 C C . ILE A 1 172 ? 2.859 -2.750 -1.143 1.00 94.88 172 ILE A C 1
ATOM 1365 O O . ILE A 1 172 ? 1.917 -2.407 -0.420 1.00 94.88 172 ILE A O 1
ATOM 1369 N N . ASP A 1 173 ? 4.128 -2.667 -0.749 1.00 93.31 173 ASP A N 1
ATOM 1370 C CA . ASP A 1 173 ? 4.511 -2.138 0.553 1.00 93.31 173 ASP A CA 1
ATOM 1371 C C . ASP A 1 173 ? 4.172 -0.654 0.684 1.00 93.31 173 ASP A C 1
ATOM 1373 O O . ASP A 1 173 ? 3.711 -0.248 1.754 1.00 93.31 173 ASP A O 1
ATOM 1377 N N . GLU A 1 174 ? 4.290 0.129 -0.389 1.00 94.44 174 GLU A N 1
ATOM 1378 C CA . GLU A 1 174 ? 3.898 1.538 -0.408 1.00 94.44 174 GLU A CA 1
ATOM 1379 C C . GLU A 1 174 ? 2.388 1.717 -0.231 1.00 94.44 174 GLU A C 1
ATOM 1381 O O . GLU A 1 174 ? 1.946 2.452 0.656 1.00 94.44 174 GLU A O 1
ATOM 1386 N N . VAL A 1 175 ? 1.578 0.971 -0.989 1.00 93.44 175 VAL A N 1
ATOM 1387 C CA . VAL A 1 175 ? 0.111 0.964 -0.849 1.00 93.44 175 VAL A CA 1
ATOM 1388 C C . VAL A 1 175 ? -0.289 0.584 0.579 1.00 93.44 175 VAL A C 1
ATOM 1390 O O . VAL A 1 175 ? -1.167 1.205 1.192 1.00 93.44 175 VAL A O 1
ATOM 1393 N N . ARG A 1 176 ? 0.395 -0.406 1.161 1.00 91.81 176 ARG A N 1
ATOM 1394 C CA . ARG A 1 176 ? 0.185 -0.821 2.551 1.00 91.81 176 ARG A CA 1
ATOM 1395 C C . ARG A 1 176 ? 0.629 0.256 3.545 1.00 91.81 176 ARG A C 1
ATOM 1397 O O . ARG A 1 176 ? 0.012 0.412 4.602 1.00 91.81 176 ARG A O 1
ATOM 1404 N N . GLN A 1 177 ? 1.714 0.968 3.262 1.00 87.44 177 GLN A N 1
ATOM 1405 C CA . GLN A 1 177 ? 2.283 1.979 4.145 1.00 87.44 177 GLN A CA 1
ATOM 1406 C C . GLN A 1 177 ? 1.429 3.244 4.177 1.00 87.44 177 GLN A C 1
ATOM 1408 O O . GLN A 1 177 ? 1.108 3.717 5.266 1.00 87.44 177 GLN A O 1
ATOM 1413 N N . LYS A 1 178 ? 0.927 3.692 3.026 1.00 86.88 178 LYS A N 1
ATOM 1414 C CA . LYS A 1 178 ? 0.016 4.834 2.913 1.00 86.88 178 LYS A CA 1
ATOM 1415 C C . LYS A 1 178 ? -1.201 4.705 3.830 1.00 86.88 178 LYS A C 1
ATOM 1417 O O . LYS A 1 178 ? -1.574 5.644 4.535 1.00 86.88 178 LYS A O 1
ATOM 1422 N N . LYS A 1 179 ? -1.792 3.507 3.912 1.00 83.00 179 LYS A N 1
ATOM 1423 C CA . LYS A 1 179 ? -2.913 3.257 4.830 1.00 83.00 179 LYS A CA 1
ATOM 1424 C C . LYS A 1 179 ? -2.492 3.271 6.305 1.00 83.00 179 LYS A C 1
ATOM 1426 O O . LYS A 1 179 ? -3.237 3.783 7.146 1.00 83.00 179 LYS A O 1
ATOM 1431 N N . LYS A 1 180 ? -1.303 2.756 6.639 1.00 79.81 180 LYS A N 1
ATOM 1432 C CA . LYS A 1 180 ? -0.754 2.856 8.004 1.00 79.81 180 LYS A CA 1
ATOM 1433 C C . LYS A 1 180 ? -0.499 4.306 8.406 1.00 79.81 180 LYS A C 1
ATOM 1435 O O . LYS A 1 180 ? -0.781 4.665 9.549 1.00 79.81 180 LYS A O 1
ATOM 1440 N N . ASP A 1 181 ? -0.012 5.130 7.489 1.00 80.31 181 ASP A N 1
ATOM 1441 C CA . ASP A 1 181 ? 0.247 6.545 7.747 1.00 80.31 181 ASP A CA 1
ATOM 1442 C C . ASP A 1 181 ? -1.056 7.330 7.900 1.00 80.31 181 ASP A C 1
ATOM 1444 O O . ASP A 1 181 ? -1.193 8.083 8.862 1.00 80.31 181 ASP A O 1
ATOM 1448 N N . PHE A 1 182 ? -2.081 7.033 7.095 1.00 80.56 182 PHE A N 1
ATOM 1449 C CA . PHE A 1 182 ? -3.432 7.558 7.315 1.00 80.56 182 PHE A CA 1
ATOM 1450 C C . PHE A 1 182 ? -3.944 7.254 8.734 1.00 80.56 182 PHE A C 1
ATOM 1452 O O . PHE A 1 182 ? -4.419 8.142 9.442 1.00 80.56 182 PHE A O 1
ATOM 1459 N N . ARG A 1 183 ? -3.790 6.008 9.206 1.00 76.00 183 ARG A N 1
ATOM 1460 C CA . ARG A 1 183 ? -4.136 5.629 10.589 1.00 76.00 183 ARG A CA 1
ATOM 1461 C C . ARG A 1 183 ? -3.312 6.385 11.630 1.00 76.00 183 ARG A C 1
ATOM 1463 O O . ARG A 1 183 ? -3.836 6.755 12.682 1.00 76.00 183 ARG A O 1
ATOM 1470 N N . ARG A 1 184 ? -2.024 6.609 11.362 1.00 74.44 184 ARG A N 1
ATOM 1471 C CA . ARG A 1 184 ? -1.131 7.362 12.251 1.00 74.44 184 ARG A CA 1
ATOM 1472 C C . ARG A 1 184 ? -1.593 8.809 12.397 1.00 74.44 184 ARG A C 1
ATOM 1474 O O . ARG A 1 184 ? -1.661 9.272 13.535 1.00 74.44 184 ARG A O 1
ATOM 1481 N N . ILE A 1 185 ? -1.938 9.461 11.288 1.00 77.62 185 ILE A N 1
ATOM 1482 C CA . ILE A 1 185 ? -2.453 10.835 11.249 1.00 77.62 18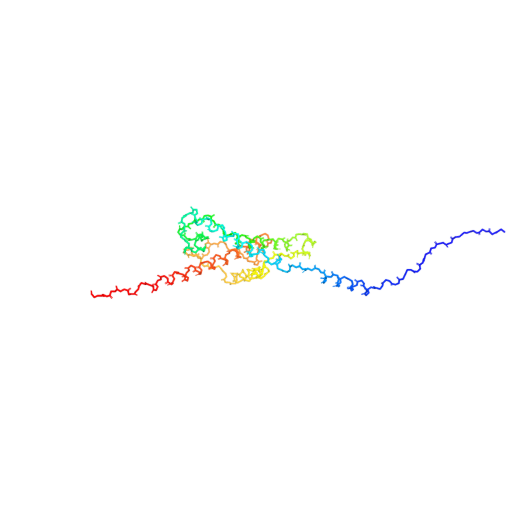5 ILE A CA 1
ATOM 1483 C C . ILE A 1 185 ? -3.775 10.913 12.019 1.00 77.62 185 ILE A C 1
ATOM 1485 O O . ILE A 1 185 ? -3.876 11.672 12.976 1.00 77.62 185 ILE A O 1
ATOM 1489 N N . GLN A 1 186 ? -4.738 10.035 11.718 1.00 75.56 186 GLN A N 1
ATOM 1490 C CA . GLN A 1 186 ? -6.035 9.978 12.413 1.00 75.56 186 GLN A CA 1
ATOM 1491 C C . GLN A 1 186 ? -5.893 9.814 13.936 1.00 75.56 186 GLN A C 1
ATOM 1493 O O . GLN A 1 186 ? -6.581 10.470 14.723 1.00 75.56 186 GLN A O 1
ATOM 1498 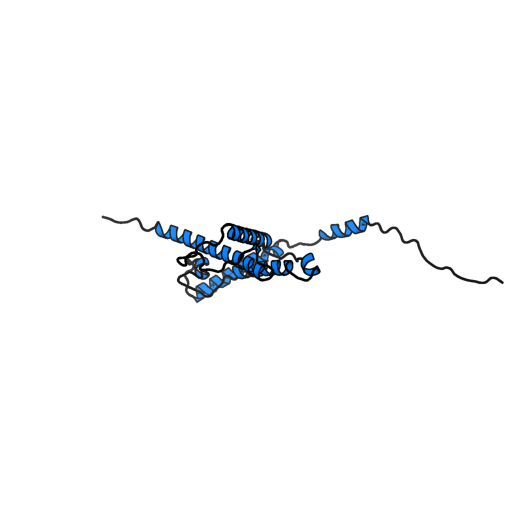N N . ARG A 1 187 ? -4.954 8.970 14.381 1.00 70.62 187 ARG A N 1
ATOM 1499 C CA . ARG A 1 187 ? -4.639 8.806 15.807 1.00 70.62 187 ARG A CA 1
ATOM 1500 C C . ARG A 1 187 ? -4.013 10.064 16.419 1.00 70.62 187 ARG A C 1
ATOM 1502 O O . ARG A 1 187 ? -4.263 10.368 17.581 1.00 70.62 187 ARG A O 1
ATOM 1509 N N . GLN A 1 188 ? -3.141 10.754 15.687 1.00 67.75 188 GLN A N 1
ATOM 1510 C CA . GLN A 1 188 ? -2.531 11.996 16.165 1.00 67.75 188 GLN A CA 1
ATOM 1511 C C . GLN A 1 188 ? -3.594 13.086 16.328 1.00 67.75 188 GLN A C 1
ATOM 1513 O O . GLN A 1 188 ? -3.659 13.681 17.399 1.00 67.75 188 GLN A O 1
ATOM 1518 N N . SER A 1 189 ? -4.485 13.257 15.349 1.00 61.66 189 SER A N 1
ATOM 1519 C CA . SER A 1 189 ? -5.589 14.223 15.408 1.00 61.66 189 SER A CA 1
ATOM 1520 C C . SER A 1 189 ? -6.532 13.969 16.591 1.00 61.66 189 SER A C 1
ATOM 1522 O O . SER A 1 189 ? -6.828 14.882 17.355 1.00 61.66 189 SER A O 1
ATOM 1524 N N . SER A 1 190 ? -6.924 12.714 16.832 1.00 59.56 190 SER A N 1
ATOM 1525 C CA . SER A 1 190 ? -7.761 12.349 17.992 1.00 59.56 190 SER A CA 1
ATOM 1526 C C . SER A 1 190 ? -7.058 12.545 19.346 1.00 59.56 190 SER A C 1
ATOM 1528 O O . SER A 1 190 ? -7.708 12.847 20.345 1.00 59.56 190 SER A O 1
ATOM 1530 N N . LYS A 1 191 ? -5.722 12.446 19.398 1.00 56.44 191 LYS A N 1
ATOM 1531 C CA . LYS A 1 191 ? -4.933 12.726 20.611 1.00 56.44 191 LYS A CA 1
ATOM 1532 C C . LYS A 1 191 ? -4.815 14.224 20.921 1.00 56.44 191 LYS A C 1
ATOM 1534 O O . LYS A 1 191 ? -4.651 14.573 22.088 1.00 56.44 191 LYS A O 1
ATOM 1539 N N . VAL A 1 192 ? -4.884 15.087 19.903 1.00 54.22 192 VAL A N 1
ATOM 1540 C CA . VAL A 1 192 ? -4.890 16.552 20.068 1.00 54.22 192 VAL A CA 1
ATOM 1541 C C . VAL A 1 192 ? -6.212 17.012 20.693 1.00 54.22 192 VAL A C 1
ATOM 1543 O O . VAL A 1 192 ? -6.182 17.760 21.664 1.00 54.22 192 VAL A O 1
ATOM 1546 N N . ILE A 1 193 ? -7.346 16.464 20.244 1.00 48.91 193 ILE A N 1
ATOM 1547 C CA . ILE A 1 193 ? -8.686 16.781 20.781 1.00 48.91 193 ILE A CA 1
ATOM 1548 C C . ILE A 1 193 ? -8.827 16.369 22.260 1.00 48.91 193 ILE A C 1
ATOM 1550 O O . ILE A 1 193 ? -9.427 17.080 23.056 1.00 48.91 193 ILE A O 1
ATOM 1554 N N . GLY A 1 194 ? -8.215 15.255 22.678 1.00 45.50 194 GLY A N 1
ATOM 1555 C CA . GLY A 1 194 ? -8.233 14.826 24.085 1.00 45.50 194 GLY A CA 1
ATOM 1556 C C . GLY A 1 194 ? -7.347 15.647 25.037 1.00 45.50 194 GLY A C 1
ATOM 1557 O O . GLY A 1 194 ? -7.430 15.455 26.248 1.00 45.50 194 GLY A O 1
ATOM 1558 N N . ARG A 1 195 ? -6.476 16.532 24.527 1.00 42.66 195 ARG A N 1
ATOM 1559 C CA . ARG A 1 195 ? -5.611 17.395 25.356 1.00 42.66 195 ARG A CA 1
ATOM 1560 C C . ARG A 1 195 ? -6.225 18.759 25.668 1.00 42.66 195 ARG A C 1
ATOM 1562 O O . ARG A 1 195 ? -5.840 19.346 26.671 1.00 42.66 195 ARG A O 1
ATOM 1569 N N . SER A 1 196 ? -7.181 19.237 24.875 1.00 36.22 196 SER A N 1
ATOM 1570 C CA . SER A 1 196 ? -7.845 20.530 25.094 1.00 36.22 196 SER A CA 1
ATOM 1571 C C . SER A 1 196 ? -8.972 20.493 26.138 1.00 36.22 196 SER A C 1
ATOM 1573 O O . SER A 1 196 ? -9.518 21.536 26.460 1.00 36.22 196 SER A O 1
ATOM 1575 N N . GLY A 1 197 ? -9.313 19.322 26.693 1.00 40.16 197 GLY A N 1
ATOM 1576 C CA . GLY A 1 197 ? -10.390 19.152 27.684 1.00 40.16 197 GLY A CA 1
ATOM 1577 C C . GLY A 1 197 ? -9.954 19.126 29.157 1.00 40.16 197 GLY A C 1
ATOM 1578 O O . GLY A 1 197 ? -10.713 18.655 29.996 1.00 40.16 197 GLY A O 1
ATOM 1579 N N . LYS A 1 198 ? -8.728 19.552 29.491 1.00 42.06 198 LYS A N 1
ATOM 1580 C CA . LYS A 1 198 ? -8.230 19.627 30.881 1.00 42.06 198 LYS A CA 1
ATOM 1581 C C . LYS A 1 198 ?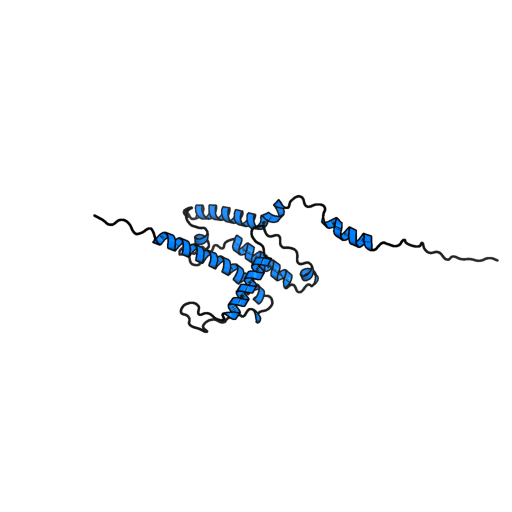 -7.730 21.033 31.208 1.00 42.06 198 LYS A C 1
ATOM 1583 O O . LYS A 1 198 ? -6.544 21.230 31.425 1.00 42.06 198 LYS A O 1
ATOM 1588 N N . LEU A 1 199 ? -8.632 22.004 31.210 1.00 45.66 199 LEU A N 1
ATOM 1589 C CA . LEU A 1 199 ? -8.469 23.325 31.823 1.00 45.66 199 LEU A CA 1
ATOM 1590 C C . LEU A 1 199 ? -9.894 23.816 32.112 1.00 45.66 199 LEU A C 1
ATOM 1592 O O . LEU A 1 199 ? -10.696 23.817 31.187 1.00 45.66 199 LEU A O 1
ATOM 1596 N N . GLN A 1 200 ? -10.167 24.205 33.363 1.00 49.62 200 GLN A N 1
ATOM 1597 C CA . GLN A 1 200 ? -11.471 24.383 34.046 1.00 49.62 200 GLN A CA 1
ATOM 1598 C C . GLN A 1 200 ? -11.806 23.128 34.875 1.00 49.62 200 GLN A C 1
ATOM 1600 O O . GLN A 1 200 ? -12.057 22.070 34.318 1.00 49.62 200 GLN A O 1
ATOM 1605 N N . SER A 1 201 ? -11.718 23.110 36.205 1.00 45.66 201 SER A N 1
ATOM 1606 C CA . SER A 1 201 ? -11.955 24.164 37.196 1.00 45.66 201 SER A CA 1
ATOM 1607 C C . SER A 1 201 ? -11.079 23.975 38.450 1.00 45.66 201 SER A C 1
ATOM 1609 O O . SER A 1 201 ? -11.149 22.953 39.131 1.00 45.66 201 SER A O 1
ATOM 1611 N N . ARG A 1 202 ? -10.260 24.987 38.722 1.00 46.53 202 ARG A N 1
ATOM 1612 C CA . ARG A 1 202 ? -9.768 25.464 40.027 1.00 46.53 202 ARG A CA 1
ATOM 1613 C C . ARG A 1 202 ? -10.326 26.901 40.066 1.00 46.53 202 ARG A C 1
ATOM 1615 O O . ARG A 1 202 ? -10.220 27.556 39.032 1.00 46.53 202 ARG A O 1
ATOM 1622 N N . ASP A 1 203 ? -11.083 27.418 41.028 1.00 39.62 203 ASP A N 1
ATOM 1623 C CA . ASP A 1 203 ? -11.152 27.262 42.490 1.00 39.62 203 ASP A CA 1
ATOM 1624 C C . ASP A 1 203 ? -12.624 27.532 42.959 1.00 39.62 203 ASP A C 1
ATOM 1626 O O . ASP A 1 203 ? -13.513 27.396 42.105 1.00 39.62 203 ASP A O 1
ATOM 1630 N N . PRO A 1 204 ? -12.968 27.854 44.233 1.00 60.72 204 PRO A N 1
ATOM 1631 C CA . PRO A 1 204 ? -12.324 28.832 45.140 1.00 60.72 204 PRO A CA 1
ATOM 1632 C C . PRO A 1 204 ? -11.473 28.228 46.266 1.00 60.72 204 PRO A C 1
ATOM 1634 O O . PRO A 1 204 ? -11.828 27.136 46.763 1.00 60.72 204 PRO A O 1
#

Solvent-accessible surface area (backbone atoms only — not comparable to full-atom values): 12791 Å² total; per-residue (Å²): 140,88,77,90,80,88,90,87,86,80,81,88,77,73,86,77,58,67,69,55,61,63,46,56,75,59,58,71,74,75,73,86,77,96,54,72,78,67,59,36,38,57,49,59,50,42,51,52,50,46,53,51,50,49,55,50,51,28,64,74,68,70,49,62,86,86,60,55,70,61,52,52,52,24,82,86,39,94,58,62,49,97,48,75,57,61,55,58,53,49,51,38,49,52,48,48,50,51,53,51,38,66,68,38,89,49,67,65,55,42,69,63,54,77,82,76,80,48,11,83,93,50,60,60,66,65,50,50,51,54,25,53,51,52,43,53,50,46,52,74,72,43,90,70,68,62,82,94,61,52,79,86,71,64,90,81,85,49,63,91,81,43,60,72,74,58,39,52,49,53,42,39,51,41,52,54,43,54,55,52,49,52,45,51,50,55,54,51,55,56,54,54,62,69,61,74,76,79,75,87,85,86,85,136

Foldseek 3Di:
DDDDDDDDDDDDDDDPPPVVVVVVVPPVVPDDDPPPPPLQCPLVVLVVVLVVVVVVVCVVVVNDPPDDPLQVQACPHPPRDPDHRSSLVVLLVLLLVQVCQCLDPDVVSNVCSDQDRYHPVDDNVVLLVVLLVVLVVCLVVDDDDDDPCDPPNDDDDHLVNDDDPVNSVSSSVSSSVVVNVVSVVVVVVVVVVVVVPPDDDDDD

Mean predicted aligned error: 14.71 Å

Radius of gyration: 29.54 Å; Cα contacts (8 Å, |Δi|>4): 116; chains: 1; bounding box: 52×68×128 Å

Sequence (204 aa):
MTQSSCEVSPKKDAGRDSRVHHRIMYEDKQEALPNLSKLAQHADNVESIEAKINKYTRKWLGIPPGLSDVAMYCRKAKLKLQMKSIFEEYKCGKVRLVIMLEDSDDPVVKTVQPSTKTGRKWKVAEAIDEAKECLKMKEVIGQTQTDRKGLGSSSVKWWSRTEGKEKRGMIIDEVRQKKKDFRRIQRQSSKVIGRSGKLQSRDP

Secondary structure (DSSP, 8-state):
-----------------HHHHHHHHHHTTSS----HHHHTHHHHHHHHHHHHHHHHHHHHTT--TTS-HHHHT-TTSSS------HHHHHHHHHHHHHHHHHT-S-HHHHHH-------TT--HHHHHHHHHHHHHHHHHH--PPPTTS-TTSSPPPPSTT--HHHHHHHHHHHHHHHHHHHHHHHHHHHHHHTTTT-------

Nearest PDB structures (foldseek):
  8ibz-assembly1_C  TM=5.650E-01  e=9.681E-01  Bombyx mori
  8gh6-assembly1_A  TM=5.557E-01  e=8.722E-01  Bombyx mori

Organism: NCBI:txid1093978

pLDDT: mean 74.6, std 19.69, range [33.5, 96.0]